Protein 4Z9X (pdb70)

Foldseek 3Di:
DQLACAPAEEEEEPCLDDLSVLLQVLNVVSRYAAEYEEQDPVSQVSSCVVCVVVVHRHHYDHDQLLDLVRLLVVQVVCCVPPRQHAEYELDDADFWFAAPVGDDPVRLVVRLSNLAVSLVSNCVNRPVSCLVVQAHEYEYEAEVLLPDDDGRGVSNSVSRVNNLVVQLVCLVPCVVSQYAGEYEYEAAEDDPVCVVCVPPVRPNLVVLLQLALQSHGHYSVLVSSVSSCRSGSVCSVHHSYYHYRHNCNVPDPTHDD

Solvent-accessible surface area: 12618 Å² total; per-residue (Å²): 181,110,103,38,0,134,72,36,18,0,0,0,2,14,0,10,140,35,42,0,18,54,4,0,71,16,0,24,168,24,16,11,46,1,0,0,2,19,97,115,99,101,59,1,70,130,1,34,45,34,0,158,153,92,73,26,146,12,52,20,20,68,12,47,13,39,64,62,68,13,0,76,131,8,8,58,80,0,66,121,101,39,19,30,3,21,0,0,1,7,29,27,44,52,81,72,156,33,57,124,172,131,26,42,59,131,41,66,168,86,0,32,53,31,2,39,60,0,6,98,18,0,2,95,10,2,8,84,29,0,68,92,102,37,36,1,3,0,1,0,15,3,12,14,33,10,75,84,63,109,129,39,8,31,2,33,21,48,0,15,26,22,2,41,102,36,0,76,78,11,12,93,113,52,24,176,30,60,0,5,0,1,0,1,0,19,14,63,22,33,31,113,140,38,49,80,57,64,116,202,172,51,106,69,16,98,102,0,59,33,59,7,69,53,60,118,23,16,59,38,136,41,2,15,46,28,0,19,62,1,1,0,63,28,1,58,209,44,56,18,91,15,47,54,27,21,41,22,8,58,98,75,172,18,156,147,174

Sequence (257 aa):
NMFSLQGKIALITGASYGIGFEIAKAYAQAGATIVFNDIKQELVDKGLAAYRELGIEAHGYVCDVTDEAGIQQMVSQIEDEVGAIDILVNNAGIIRRTPMLEMAAEDFRQVIDIDLNAPFIVSKAVLPSMIAKGHGKIINICSMMSELGRETVSAYAAAKGGLKMLTKNIASEFGEANIQCNGIGPGYIATPQTAPLRERRHPFDQFIIAKTPAARWGTTEEDLAGPAVFLASDASNFVNGHILYVDGGILAYIGKQP

CATH classification: 3.40.50.720

Organism: Streptococcus pyogenes serotype M1 (NCBI:txid301447)

B-factor: mean 23.8, std 8.66, range [13.11, 63.49]

Structure (mmCIF, N/CA/C/O backbone):
data_4Z9X
#
_entry.id   4Z9X
#
_cell.length_a   67.621
_cell.length_b   67.621
_cell.length_c   108.907
_cell.angle_alpha   90.00
_cell.angle_beta   90.00
_cell.angle_gamma   90.00
#
_symmetry.space_group_name_H-M   'P 42 21 2'
#
loop_
_entity.id
_entity.type
_entity.pdbx_description
1 polymer 'Gluconate 5-dehydrogenase'
2 water water
#
loop_
_atom_site.group_PDB
_atom_site.id
_atom_site.type_symbol
_atom_site.label_atom_id
_atom_site.label_alt_id
_atom_site.label_comp_id
_atom_site.label_asym_id
_atom_site.label_entity_id
_atom_site.label_seq_id
_atom_site.pdbx_PDB_ins_code
_atom_site.Cartn_x
_atom_site.Cartn_y
_atom_site.Cartn_z
_atom_site.occupancy
_atom_site.B_iso_or_equiv
_atom_site.auth_seq_id
_atom_site.auth_comp_id
_atom_site.auth_asym_id
_atom_site.auth_atom_id
_atom_site.pdbx_PDB_model_num
ATOM 1 N N . ASN A 1 3 ? -2.358 -3.364 32.828 1.00 37.91 3 ASN A N 1
ATOM 2 C CA . ASN A 1 3 ? -3.454 -4.339 32.540 1.00 36.30 3 ASN A CA 1
ATOM 3 C C . ASN A 1 3 ? -3.277 -4.993 31.152 1.00 33.37 3 ASN A C 1
ATOM 4 O O . ASN A 1 3 ? -2.481 -5.917 31.021 1.00 30.20 3 ASN A O 1
ATOM 9 N N . MET A 1 4 ? -3.977 -4.519 30.118 1.00 30.25 4 MET A N 1
ATOM 10 C CA . MET A 1 4 ? -3.912 -5.177 28.803 1.00 27.84 4 MET A CA 1
ATOM 11 C C . MET A 1 4 ? -2.541 -5.057 28.135 1.00 25.83 4 MET A C 1
ATOM 12 O O . MET A 1 4 ? -2.211 -5.872 27.274 1.00 24.98 4 MET A O 1
ATOM 17 N N . PHE A 1 5 ? -1.756 -4.051 28.532 1.00 24.74 5 PHE A N 1
ATOM 18 C CA . PHE A 1 5 ? -0.415 -3.836 27.975 1.00 24.12 5 PHE A CA 1
ATOM 19 C C . PHE A 1 5 ? 0.672 -4.583 28.754 1.00 23.30 5 PHE A C 1
ATOM 20 O O . PHE A 1 5 ? 1.845 -4.522 28.393 1.00 24.14 5 PHE A O 1
ATOM 28 N N . SER A 1 6 ? 0.291 -5.279 29.821 1.00 23.82 6 SER A N 1
ATOM 29 C CA . SER A 1 6 ? 1.270 -5.975 30.655 1.00 23.18 6 SER A CA 1
ATOM 30 C C . SER A 1 6 ? 1.775 -7.250 29.998 1.00 22.01 6 SER A C 1
ATOM 31 O O . SER A 1 6 ? 1.010 -7.967 29.375 1.00 22.05 6 SER A O 1
ATOM 34 N N . LEU A 1 7 ? 3.065 -7.526 30.152 1.00 21.97 7 LEU A N 1
ATOM 35 C CA . LEU A 1 7 ? 3.650 -8.785 29.685 1.00 22.10 7 LEU A CA 1
ATOM 36 C C . LEU A 1 7 ? 4.006 -9.711 30.847 1.00 23.70 7 LEU A C 1
ATOM 37 O O . LEU A 1 7 ? 4.735 -10.689 30.656 1.00 22.25 7 LEU A O 1
ATOM 42 N N . GLN A 1 8 ? 3.483 -9.409 32.038 1.00 25.25 8 GLN A N 1
ATOM 43 C CA . GLN A 1 8 ? 3.717 -10.235 33.225 1.00 27.43 8 GLN A CA 1
ATOM 44 C C . GLN A 1 8 ? 3.371 -11.693 32.943 1.00 26.89 8 GLN A C 1
ATOM 45 O O . GLN A 1 8 ? 2.304 -11.995 32.409 1.00 26.43 8 GLN A O 1
ATOM 51 N N . GLY A 1 9 ? 4.292 -12.590 33.284 1.00 27.83 9 GLY A N 1
ATOM 52 C CA . GLY A 1 9 ? 4.073 -14.024 33.139 1.00 28.12 9 GLY A CA 1
ATOM 53 C C . GLY A 1 9 ? 4.405 -14.568 31.767 1.00 27.99 9 GLY A C 1
ATOM 54 O O . GLY A 1 9 ? 4.406 -15.784 31.563 1.00 29.88 9 GLY A O 1
ATOM 55 N N . LYS A 1 10 ? 4.688 -13.679 30.817 1.00 26.64 10 LYS A N 1
ATOM 56 C CA . LYS A 1 10 ? 4.943 -14.101 29.447 1.00 24.85 10 LYS A CA 1
ATOM 57 C C . LYS A 1 10 ? 6.432 -14.260 29.187 1.00 23.55 10 LYS A C 1
ATOM 58 O O . LYS A 1 10 ? 7.258 -13.522 29.727 1.00 24.07 10 LYS A O 1
ATOM 64 N N . ILE A 1 11 ? 6.758 -15.241 28.355 1.00 21.98 11 ILE A N 1
ATOM 65 C CA . ILE A 1 11 ? 8.118 -15.521 27.966 1.00 20.97 11 ILE A CA 1
ATOM 66 C C . ILE A 1 11 ? 8.340 -15.017 26.546 1.00 20.61 11 ILE A C 1
ATOM 67 O O . ILE A 1 11 ? 7.597 -15.379 25.636 1.00 19.68 11 ILE A O 1
ATOM 72 N N . ALA A 1 12 ? 9.379 -14.211 26.370 1.00 20.05 12 ALA A N 1
ATOM 73 C CA . ALA A 1 12 ? 9.698 -13.635 25.066 1.00 19.88 12 ALA A CA 1
ATOM 74 C C . ALA A 1 12 ? 11.092 -14.043 24.608 1.00 19.31 12 ALA A C 1
ATOM 75 O O . ALA A 1 12 ? 12.065 -13.822 25.319 1.00 20.07 12 ALA A O 1
ATOM 77 N N . LEU A 1 13 ? 11.165 -14.626 23.410 1.00 18.48 13 LEU A N 1
ATOM 78 C CA . LEU A 1 13 ? 12.425 -14.879 22.715 1.00 18.03 13 LEU A CA 1
ATOM 79 C C . LEU A 1 13 ? 12.652 -13.741 21.720 1.00 18.39 13 LEU A C 1
ATOM 80 O O . LEU A 1 13 ? 11.833 -13.532 20.822 1.00 17.25 13 LEU A O 1
ATOM 85 N N . ILE A 1 14 ? 13.745 -13.009 21.902 1.00 18.65 14 ILE A N 1
ATOM 86 C CA . ILE A 1 14 ? 14.153 -11.959 20.971 1.00 18.53 14 ILE A CA 1
ATOM 87 C C . ILE A 1 14 ? 15.473 -12.393 20.356 1.00 18.88 14 ILE A C 1
ATOM 88 O O . ILE A 1 14 ? 16.496 -12.429 21.027 1.00 18.70 14 ILE A O 1
ATOM 93 N N . THR A 1 15 ? 15.454 -12.733 19.075 1.00 18.29 15 THR A N 1
ATOM 94 C CA . THR A 1 15 ? 16.647 -13.274 18.444 1.00 19.12 15 THR A CA 1
ATOM 95 C C . THR A 1 15 ? 17.707 -12.183 18.279 1.00 19.61 15 THR A C 1
ATOM 96 O O . THR A 1 15 ? 17.391 -11.027 18.012 1.00 18.87 15 THR A O 1
ATOM 100 N N . GLY A 1 16 ? 18.966 -12.546 18.494 1.00 19.87 16 GLY A N 1
ATOM 101 C CA . GLY A 1 16 ? 20.072 -11.609 18.373 1.00 20.84 16 GLY A CA 1
ATOM 102 C C . GLY A 1 16 ? 20.143 -10.486 19.399 1.00 21.81 16 GLY A C 1
ATOM 103 O O . GLY A 1 16 ? 20.870 -9.520 19.189 1.00 23.69 16 GLY A O 1
ATOM 104 N N . ALA A 1 17 ? 19.423 -10.610 20.512 1.00 21.63 17 ALA A N 1
ATOM 105 C CA . ALA A 1 17 ? 19.310 -9.517 21.488 1.00 21.45 17 ALA A CA 1
ATOM 106 C C . ALA A 1 17 ? 20.447 -9.456 22.523 1.00 22.27 17 ALA A C 1
ATOM 107 O O . ALA A 1 17 ? 20.208 -9.154 23.694 1.00 21.55 17 ALA A O 1
ATOM 109 N N . SER A 1 18 ? 21.675 -9.722 22.092 1.00 23.32 18 SER A N 1
ATOM 110 C CA . SER A 1 18 ? 22.830 -9.562 22.977 1.00 24.98 18 SER A CA 1
ATOM 111 C C . SER A 1 18 ? 23.246 -8.093 23.060 1.00 25.93 18 SER A C 1
ATOM 112 O O . SER A 1 18 ? 23.933 -7.702 23.993 1.00 26.28 18 SER A O 1
ATOM 115 N N . TYR A 1 19 ? 22.825 -7.294 22.077 1.00 27.67 19 TYR A N 1
ATOM 116 C CA . TYR A 1 19 ? 23.081 -5.849 22.049 1.00 28.66 19 TYR A CA 1
ATOM 117 C C . TYR A 1 19 ? 22.132 -5.181 21.048 1.00 27.93 19 TYR A C 1
ATOM 118 O O . TYR A 1 19 ? 21.318 -5.853 20.413 1.00 26.52 19 TYR A O 1
ATOM 127 N N . GLY A 1 20 ? 22.237 -3.861 20.915 1.00 27.48 20 GLY A N 1
ATOM 128 C CA . GLY A 1 20 ? 21.505 -3.129 19.881 1.00 26.72 20 GLY A CA 1
ATOM 129 C C . GLY A 1 20 ? 20.007 -3.002 20.093 1.00 25.53 20 GLY A C 1
ATOM 130 O O . GLY A 1 20 ? 19.518 -3.042 21.227 1.00 25.01 20 GLY A O 1
ATOM 131 N N . ILE A 1 21 ? 19.275 -2.838 18.992 1.00 24.93 21 ILE A N 1
ATOM 132 C CA . ILE A 1 21 ? 17.826 -2.621 19.053 1.00 24.76 21 ILE A CA 1
ATOM 133 C C . ILE A 1 21 ? 17.120 -3.775 19.785 1.00 22.33 21 ILE A C 1
ATOM 134 O O . ILE A 1 21 ? 16.189 -3.547 20.541 1.00 21.91 21 ILE A O 1
ATOM 139 N N . GLY A 1 22 ? 17.565 -5.008 19.555 1.00 21.27 22 GLY A N 1
ATOM 140 C CA . GLY A 1 22 ? 16.949 -6.167 20.189 1.00 20.51 22 GLY A CA 1
ATOM 141 C C . GLY A 1 22 ? 17.082 -6.158 21.701 1.00 20.19 22 GLY A C 1
ATOM 142 O O . GLY A 1 22 ? 16.156 -6.528 22.429 1.00 19.68 22 GLY A O 1
ATOM 143 N N . PHE A 1 23 ? 18.255 -5.745 22.160 1.00 20.45 23 PHE A N 1
ATOM 144 C CA . PHE A 1 23 ? 18.547 -5.636 23.584 1.00 20.64 23 PHE A CA 1
ATOM 145 C C . PHE A 1 23 ? 17.681 -4.545 24.200 1.00 20.42 23 PHE A C 1
ATOM 146 O O . PHE A 1 23 ? 17.184 -4.696 25.305 1.00 20.12 23 PHE A O 1
ATOM 154 N N . GLU A 1 24 ? 17.480 -3.453 23.470 1.00 20.44 24 GLU A N 1
ATOM 155 C CA . GLU A 1 24 ? 16.600 -2.394 23.962 1.00 20.98 24 GLU A CA 1
ATOM 156 C C . GLU A 1 24 ? 15.131 -2.836 24.012 1.00 20.21 24 GLU A C 1
ATOM 157 O O . GLU A 1 24 ? 14.400 -2.456 24.935 1.00 20.24 24 GLU A O 1
ATOM 163 N N . ILE A 1 25 ? 14.691 -3.631 23.036 1.00 19.83 25 ILE A N 1
ATOM 164 C CA . ILE A 1 25 ? 13.333 -4.155 23.055 1.00 19.21 25 ILE A CA 1
ATOM 165 C C . ILE A 1 25 ? 13.166 -5.092 24.251 1.00 19.61 25 ILE A C 1
ATOM 166 O O . ILE A 1 25 ? 12.153 -5.062 24.952 1.00 19.72 25 ILE A O 1
ATOM 171 N N . ALA A 1 26 ? 14.186 -5.909 24.491 1.00 19.67 26 ALA A N 1
ATOM 172 C CA . ALA A 1 26 ? 14.185 -6.816 25.641 1.00 20.94 26 ALA A CA 1
ATOM 173 C C . ALA A 1 26 ? 14.059 -6.059 26.969 1.00 21.76 26 ALA A C 1
ATOM 174 O O . ALA A 1 26 ? 13.302 -6.483 27.855 1.00 23.97 26 ALA A O 1
ATOM 176 N N . LYS A 1 27 ? 14.784 -4.949 27.097 1.00 23.38 27 LYS A N 1
ATOM 177 C CA . LYS A 1 27 ? 14.693 -4.084 28.283 1.00 24.12 27 LYS A CA 1
ATOM 178 C C . LYS A 1 27 ? 13.252 -3.653 28.498 1.00 23.78 27 LYS A C 1
ATOM 179 O O . LYS A 1 27 ? 12.703 -3.795 29.591 1.00 22.49 27 LYS A O 1
ATOM 185 N N . ALA A 1 28 ? 12.627 -3.147 27.438 1.00 23.30 28 ALA A N 1
ATOM 186 C CA . ALA A 1 28 ? 11.245 -2.709 27.522 1.00 22.82 28 ALA A CA 1
ATOM 187 C C . ALA A 1 28 ? 10.330 -3.861 27.912 1.00 22.13 28 ALA A C 1
ATOM 188 O O . ALA A 1 28 ? 9.430 -3.697 28.729 1.00 22.20 28 ALA A O 1
ATOM 190 N N . TYR A 1 29 ? 10.564 -5.036 27.331 1.00 21.05 29 TYR A N 1
ATOM 191 C CA . TYR A 1 29 ? 9.753 -6.210 27.632 1.00 20.39 29 TYR A CA 1
ATOM 192 C C . TYR A 1 29 ? 9.917 -6.618 29.095 1.00 20.85 29 TYR A C 1
ATOM 193 O O . TYR A 1 29 ? 8.940 -6.950 29.757 1.00 21.01 29 TYR A O 1
ATOM 202 N N . ALA A 1 30 ? 11.152 -6.556 29.590 1.00 22.88 30 ALA A N 1
ATOM 203 C CA . ALA A 1 30 ? 11.442 -6.872 30.991 1.00 23.40 30 ALA A CA 1
ATOM 204 C C . ALA A 1 30 ? 10.701 -5.905 31.906 1.00 23.94 30 ALA A C 1
ATOM 205 O O . ALA A 1 30 ? 10.063 -6.319 32.875 1.00 24.32 30 ALA A O 1
ATOM 207 N N . GLN A 1 31 ? 10.756 -4.621 31.574 1.00 25.65 31 GLN A N 1
ATOM 208 C CA . GLN A 1 31 ? 10.050 -3.600 32.347 1.00 26.92 31 GLN A CA 1
ATOM 209 C C . GLN A 1 31 ? 8.538 -3.811 32.331 1.00 26.36 31 GLN A C 1
ATOM 210 O O . GLN A 1 31 ? 7.852 -3.477 33.297 1.00 26.15 31 GLN A O 1
ATOM 216 N N . ALA A 1 32 ? 8.024 -4.372 31.236 1.00 24.10 32 ALA A N 1
ATOM 217 C CA . ALA A 1 32 ? 6.609 -4.726 31.130 1.00 23.58 32 ALA A CA 1
ATOM 218 C C . ALA A 1 32 ? 6.238 -6.056 31.809 1.00 22.52 32 ALA A C 1
ATOM 219 O O . ALA A 1 32 ? 5.076 -6.459 31.783 1.00 22.80 32 ALA A O 1
ATOM 221 N N . GLY A 1 33 ? 7.215 -6.740 32.403 1.00 22.93 33 GLY A N 1
ATOM 222 C CA . GLY A 1 33 ? 6.955 -7.964 33.162 1.00 23.34 33 GLY A CA 1
ATOM 223 C C . GLY A 1 33 ? 7.382 -9.258 32.490 1.00 23.63 33 GLY A C 1
ATOM 224 O O . GLY A 1 33 ? 7.243 -10.335 33.080 1.00 24.01 33 GLY A O 1
ATOM 225 N N . ALA A 1 34 ? 7.906 -9.176 31.266 1.00 23.54 34 ALA A N 1
ATOM 226 C CA . ALA A 1 34 ? 8.250 -10.388 30.525 1.00 23.17 34 ALA A CA 1
ATOM 227 C C . ALA A 1 34 ? 9.532 -11.032 31.044 1.00 22.77 34 ALA A C 1
ATOM 228 O O . ALA A 1 34 ? 10.430 -10.345 31.548 1.00 22.68 34 ALA A O 1
ATOM 230 N N . THR A 1 35 ? 9.597 -12.355 30.888 1.00 23.92 35 THR A N 1
ATOM 231 C CA . THR A 1 35 ? 10.829 -13.122 31.050 1.00 23.99 35 THR A CA 1
ATOM 232 C C . THR A 1 35 ? 11.563 -13.111 29.712 1.00 24.02 35 THR A C 1
ATOM 233 O O . THR A 1 35 ? 10.964 -13.409 28.678 1.00 22.50 35 THR A O 1
ATOM 237 N N . ILE A 1 36 ? 12.848 -12.770 29.746 1.00 23.17 36 ILE A N 1
ATOM 238 C CA . ILE A 1 36 ? 13.635 -12.522 28.548 1.00 23.98 36 ILE A CA 1
ATOM 239 C C . ILE A 1 36 ? 14.479 -13.732 28.181 1.00 23.81 36 ILE A C 1
ATOM 240 O O . ILE A 1 36 ? 15.229 -14.256 29.012 1.00 23.68 36 ILE A O 1
ATOM 245 N N . VAL A 1 37 ? 14.341 -14.167 26.934 1.00 22.91 37 VAL A N 1
ATOM 246 C CA . VAL A 1 37 ? 15.193 -15.196 26.365 1.00 22.39 37 VAL A CA 1
ATOM 247 C C . VAL A 1 37 ? 15.779 -14.642 25.072 1.00 22.29 37 VAL A C 1
ATOM 248 O O . VAL A 1 37 ? 15.104 -13.919 24.339 1.00 20.90 37 VAL A O 1
ATOM 252 N N . PHE A 1 38 ? 17.049 -14.930 24.816 1.00 21.59 38 PHE A N 1
ATOM 253 C CA . PHE A 1 38 ? 17.677 -14.494 23.569 1.00 21.91 38 PHE A CA 1
ATOM 254 C C . PHE A 1 38 ? 18.743 -15.475 23.108 1.00 22.62 38 PHE A C 1
ATOM 255 O O . PHE A 1 38 ? 19.177 -16.349 23.868 1.00 22.83 38 PHE A O 1
ATOM 263 N N . ASN A 1 39 ? 19.156 -15.323 21.854 1.00 22.28 39 ASN A N 1
ATOM 264 C CA . ASN A 1 39 ? 20.278 -16.072 21.316 1.00 22.41 39 ASN A CA 1
ATOM 265 C C . ASN A 1 39 ? 21.236 -15.189 20.551 1.00 23.02 39 ASN A C 1
ATOM 266 O O . ASN A 1 39 ? 20.890 -14.080 20.126 1.00 23.38 39 ASN A O 1
ATOM 271 N N . ASP A 1 40 ? 22.451 -15.690 20.379 1.00 23.31 40 ASP A N 1
ATOM 272 C CA . ASP A 1 40 ? 23.365 -15.142 19.401 1.00 24.94 40 ASP A CA 1
ATOM 273 C C . ASP A 1 40 ? 24.286 -16.253 18.921 1.00 25.41 40 ASP A C 1
ATOM 274 O O . ASP A 1 40 ? 24.269 -17.361 19.466 1.00 22.98 40 ASP A O 1
ATOM 279 N N . ILE A 1 41 ? 25.070 -15.957 17.896 1.00 26.28 41 ILE A N 1
ATOM 280 C CA . ILE A 1 41 ? 25.780 -16.994 17.160 1.00 28.75 41 ILE A CA 1
ATOM 281 C C . ILE A 1 41 ? 27.062 -17.462 17.851 1.00 29.36 41 ILE A C 1
ATOM 282 O O . ILE A 1 41 ? 27.573 -18.537 17.541 1.00 28.59 41 ILE A O 1
ATOM 287 N N . LYS A 1 42 ? 27.577 -16.678 18.792 1.00 31.45 42 LYS A N 1
ATOM 288 C CA . LYS A 1 42 ? 28.740 -17.122 19.565 1.00 32.77 42 LYS A CA 1
ATOM 289 C C . LYS A 1 42 ? 28.614 -16.857 21.061 1.00 31.79 42 LYS A C 1
ATOM 290 O O . LYS A 1 42 ? 27.962 -15.900 21.490 1.00 30.46 42 LYS A O 1
ATOM 296 N N . GLN A 1 43 ? 29.242 -17.737 21.837 1.00 31.00 43 GLN A N 1
ATOM 297 C CA . GLN A 1 43 ? 29.157 -17.717 23.294 1.00 30.62 43 GLN A CA 1
ATOM 298 C C . GLN A 1 43 ? 29.605 -16.376 23.871 1.00 30.35 43 GLN A C 1
ATOM 299 O O . GLN A 1 43 ? 29.001 -15.876 24.817 1.00 28.59 43 GLN A O 1
ATOM 305 N N . GLU A 1 44 ? 30.659 -15.801 23.300 1.00 31.07 44 GLU A N 1
ATOM 306 C CA . GLU A 1 44 ? 31.177 -14.513 23.757 1.00 32.49 44 GLU A CA 1
ATOM 307 C C . GLU A 1 44 ? 30.102 -13.417 23.780 1.00 30.75 44 GLU A C 1
ATOM 308 O O . GLU A 1 44 ? 30.029 -12.622 24.717 1.00 26.88 44 GLU A O 1
ATOM 314 N N . LEU A 1 45 ? 29.273 -13.375 22.742 1.00 28.78 45 LEU A N 1
ATOM 315 C CA . LEU A 1 45 ? 28.192 -12.396 22.678 1.00 28.51 45 LEU A CA 1
ATOM 316 C C . LEU A 1 45 ? 27.092 -12.717 23.687 1.00 25.88 45 LEU A C 1
ATOM 317 O O . LEU A 1 45 ? 26.569 -11.813 24.344 1.00 25.62 45 LEU A O 1
ATOM 322 N N . VAL A 1 46 ? 26.740 -13.996 23.805 1.00 23.84 46 VAL A N 1
ATOM 323 C CA . VAL A 1 46 ? 25.715 -14.425 24.755 1.00 23.46 46 VAL A CA 1
ATOM 324 C C . VAL A 1 46 ? 26.165 -14.082 26.180 1.00 23.30 46 VAL A C 1
ATOM 325 O O . VAL A 1 46 ? 25.413 -13.488 26.943 1.00 22.40 46 VAL A O 1
ATOM 329 N N . ASP A 1 47 ? 27.400 -14.447 26.518 1.00 23.40 47 ASP A N 1
ATOM 330 C CA . ASP A 1 47 ? 27.951 -14.143 27.842 1.00 24.20 47 ASP A CA 1
ATOM 331 C C . ASP A 1 47 ? 27.931 -12.650 28.167 1.00 24.24 47 ASP A C 1
ATOM 332 O O . ASP A 1 47 ? 27.490 -12.261 29.246 1.00 23.99 47 ASP A O 1
ATOM 337 N N . LYS A 1 48 ? 28.416 -11.820 27.244 1.00 25.85 48 LYS A N 1
ATOM 338 C CA . LYS A 1 48 ? 28.435 -10.365 27.459 1.00 27.07 48 LYS A CA 1
ATOM 339 C C . LYS A 1 48 ? 27.024 -9.799 27.571 1.00 26.33 48 LYS A C 1
ATOM 340 O O . LYS A 1 48 ? 26.775 -8.898 28.371 1.00 25.59 48 LYS A O 1
ATOM 346 N N . GLY A 1 49 ? 26.112 -10.328 26.757 1.00 25.36 49 GLY A N 1
ATOM 347 C CA . GLY A 1 49 ? 24.711 -9.924 26.798 1.00 24.81 49 GLY A CA 1
ATOM 348 C C . GLY A 1 49 ? 24.103 -10.207 28.154 1.00 24.34 49 GLY A C 1
ATOM 349 O O . GLY A 1 49 ? 23.465 -9.344 28.753 1.00 23.08 49 GLY A O 1
ATOM 350 N N . LEU A 1 50 ? 24.309 -11.424 28.649 1.00 24.04 50 LEU A N 1
ATOM 351 C CA . LEU A 1 50 ? 23.782 -11.814 29.952 1.00 24.73 50 LEU A CA 1
ATOM 352 C C . LEU A 1 50 ? 24.314 -10.905 31.060 1.00 24.52 50 LEU A C 1
ATOM 353 O O . LEU A 1 50 ? 23.561 -10.498 31.942 1.00 25.33 50 LEU A O 1
ATOM 358 N N . ALA A 1 51 ? 25.600 -10.575 30.992 1.00 24.68 51 ALA A N 1
ATOM 359 C CA . ALA A 1 51 ? 26.218 -9.664 31.960 1.00 25.01 51 ALA A CA 1
ATOM 360 C C . ALA A 1 51 ? 25.541 -8.294 31.922 1.00 25.67 51 ALA A C 1
ATOM 361 O O . ALA A 1 51 ? 25.216 -7.725 32.971 1.00 26.44 51 ALA A O 1
ATOM 363 N N . ALA A 1 52 ? 25.323 -7.784 30.711 1.00 26.23 52 ALA A N 1
ATOM 364 C CA . ALA A 1 52 ? 24.639 -6.500 30.521 1.00 26.04 52 ALA A CA 1
ATOM 365 C C . ALA A 1 52 ? 23.209 -6.525 31.061 1.00 25.93 52 ALA A C 1
ATOM 366 O O . ALA A 1 52 ? 22.756 -5.551 31.670 1.00 26.82 52 ALA A O 1
ATOM 368 N N . TYR A 1 53 ? 22.494 -7.628 30.848 1.00 24.48 53 TYR A N 1
ATOM 369 C CA . TYR A 1 53 ? 21.154 -7.782 31.430 1.00 24.54 53 TYR A CA 1
ATOM 370 C C . TYR A 1 53 ? 21.207 -7.802 32.964 1.00 25.88 53 TYR A C 1
ATOM 371 O O . TYR A 1 53 ? 20.384 -7.177 33.627 1.00 25.73 53 TYR A O 1
ATOM 380 N N . ARG A 1 54 ? 22.175 -8.524 33.522 1.00 27.57 54 ARG A N 1
ATOM 381 C CA . ARG A 1 54 ? 22.346 -8.588 34.977 1.00 29.31 54 ARG A CA 1
ATOM 382 C C . ARG A 1 54 ? 22.625 -7.216 35.583 1.00 30.80 54 ARG A C 1
ATOM 383 O O . ARG A 1 54 ? 22.107 -6.893 36.645 1.00 31.00 54 ARG A O 1
ATOM 391 N N . GLU A 1 55 ? 23.438 -6.418 34.895 1.00 32.66 55 GLU A N 1
ATOM 392 C CA . GLU A 1 55 ? 23.773 -5.056 35.326 1.00 35.94 55 GLU A CA 1
ATOM 393 C C . GLU A 1 55 ? 22.529 -4.166 35.454 1.00 35.76 55 GLU A C 1
ATOM 394 O O . GLU A 1 55 ? 22.522 -3.212 36.238 1.00 36.61 55 GLU A O 1
ATOM 400 N N . LEU A 1 56 ? 21.485 -4.489 34.689 1.00 34.61 56 LEU A N 1
ATOM 401 C CA . LEU A 1 56 ? 20.206 -3.768 34.734 1.00 34.17 56 LEU A CA 1
ATOM 402 C C . LEU A 1 56 ? 19.162 -4.439 35.633 1.00 33.51 56 LEU A C 1
ATOM 403 O O . LEU A 1 56 ? 18.019 -3.985 35.709 1.00 34.41 56 LEU A O 1
ATOM 408 N N . GLY A 1 57 ? 19.540 -5.518 36.310 1.00 32.29 57 GLY A N 1
ATOM 409 C CA . GLY A 1 57 ? 18.613 -6.234 37.174 1.00 31.60 57 GLY A CA 1
ATOM 410 C C . GLY A 1 57 ? 17.668 -7.152 36.426 1.00 31.08 57 GLY A C 1
ATOM 411 O O . GLY A 1 57 ? 16.653 -7.579 36.972 1.00 31.16 57 GLY A O 1
ATOM 412 N N . ILE A 1 58 ? 18.011 -7.476 35.181 1.00 30.46 58 ILE A N 1
ATOM 413 C CA . ILE A 1 58 ? 17.208 -8.382 34.368 1.00 29.94 58 ILE A CA 1
ATOM 414 C C . ILE A 1 58 ? 17.830 -9.782 34.373 1.00 29.64 58 ILE A C 1
ATOM 415 O O . ILE A 1 58 ? 19.000 -9.954 34.025 1.00 28.40 58 ILE A O 1
ATOM 420 N N . GLU A 1 59 ? 17.034 -10.770 34.771 1.00 30.13 59 GLU A N 1
ATOM 421 C CA . GLU A 1 59 ? 17.446 -12.170 34.743 1.00 32.34 59 GLU A CA 1
ATOM 422 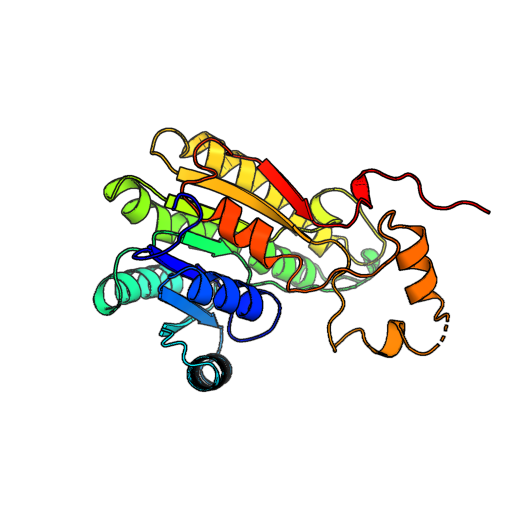C C . GLU A 1 59 ? 17.038 -12.791 33.410 1.00 30.03 59 GLU A C 1
ATOM 423 O O . GLU A 1 59 ? 15.941 -13.343 33.270 1.00 31.06 59 GLU A O 1
ATOM 429 N N . ALA A 1 60 ? 17.936 -12.689 32.437 1.00 28.07 60 ALA A N 1
ATOM 430 C CA . ALA A 1 60 ? 17.689 -13.191 31.091 1.00 26.39 60 ALA A CA 1
ATOM 431 C C . ALA A 1 60 ? 18.230 -14.598 30.951 1.00 26.04 60 ALA A C 1
ATOM 432 O O . ALA A 1 60 ? 18.966 -15.093 31.813 1.00 24.37 60 ALA A O 1
ATOM 434 N N . HIS A 1 61 ? 17.855 -15.237 29.849 1.00 25.10 61 HIS A N 1
ATOM 435 C CA . HIS A 1 61 ? 18.312 -16.575 29.534 1.00 25.36 61 HIS A CA 1
ATOM 436 C C . HIS A 1 61 ? 18.853 -16.574 28.113 1.00 24.54 61 HIS A C 1
ATOM 437 O O . HIS A 1 61 ? 18.111 -16.319 27.162 1.00 24.27 61 HIS A O 1
ATOM 444 N N . GLY A 1 62 ? 20.149 -16.839 27.984 1.00 23.61 62 GLY A N 1
ATOM 445 C CA . GLY A 1 62 ? 20.857 -16.721 26.716 1.00 22.90 62 GLY A CA 1
ATOM 446 C C . GLY A 1 62 ? 21.309 -18.056 26.177 1.00 22.87 62 GLY A C 1
ATOM 447 O O . GLY A 1 62 ? 21.778 -18.915 26.935 1.00 22.46 62 GLY A O 1
ATOM 448 N N . TYR A 1 63 ? 21.174 -18.232 24.865 1.00 21.99 63 TYR A N 1
ATOM 449 C CA . TYR A 1 63 ? 21.542 -19.476 24.193 1.00 21.93 63 TYR A CA 1
ATOM 450 C C . TYR A 1 63 ? 22.374 -19.197 22.950 1.00 21.89 63 TYR A C 1
ATOM 451 O O . TYR A 1 63 ? 22.177 -18.190 22.272 1.00 22.01 63 TYR A O 1
ATOM 460 N N . VAL A 1 64 ? 23.325 -20.080 22.661 1.00 22.12 64 VAL A N 1
ATOM 461 C CA . VAL A 1 64 ? 24.133 -19.945 21.461 1.00 22.92 64 VAL A CA 1
ATOM 462 C C . VAL A 1 64 ? 23.465 -20.722 20.333 1.00 22.63 64 VAL A C 1
ATOM 463 O O . VAL A 1 64 ? 23.376 -21.942 20.388 1.00 22.59 64 VAL A O 1
ATOM 467 N N . CYS A 1 65 ? 22.990 -20.008 19.316 1.00 22.65 65 CYS A N 1
ATOM 468 C CA . CYS A 1 65 ? 22.409 -20.648 18.140 1.00 22.57 65 CYS A CA 1
ATOM 469 C C . CYS A 1 65 ? 22.413 -19.702 16.943 1.00 22.80 65 CYS A C 1
ATOM 470 O O . CYS A 1 65 ? 22.151 -18.513 17.089 1.00 24.23 65 CYS A O 1
ATOM 473 N N . ASP A 1 66 ? 22.732 -20.254 15.778 1.00 22.49 66 ASP A N 1
ATOM 474 C CA . ASP A 1 66 ? 22.630 -19.572 14.491 1.00 23.16 66 ASP A CA 1
ATOM 475 C C . ASP A 1 66 ? 21.164 -19.642 14.086 1.00 22.39 66 ASP A C 1
ATOM 476 O O . ASP A 1 66 ? 20.592 -20.722 14.038 1.00 21.54 66 ASP A O 1
ATOM 481 N N . VAL A 1 67 ? 20.535 -18.498 13.811 1.00 21.67 67 VAL A N 1
ATOM 482 C CA . VAL A 1 67 ? 19.121 -18.524 13.399 1.00 21.07 67 VAL A CA 1
ATOM 483 C C . VAL A 1 67 ? 18.878 -19.223 12.050 1.00 20.65 67 VAL A C 1
ATOM 484 O O . VAL A 1 67 ? 17.749 -19.612 11.762 1.00 20.83 67 VAL A O 1
ATOM 488 N N . THR A 1 68 ? 19.928 -19.384 11.237 1.00 20.12 68 THR A N 1
ATOM 489 C CA . THR A 1 68 ? 19.817 -20.084 9.950 1.00 20.97 68 THR A CA 1
ATOM 490 C C . THR A 1 68 ? 19.940 -21.601 10.084 1.00 21.53 68 THR A C 1
ATOM 491 O O . THR A 1 68 ? 19.763 -22.323 9.101 1.00 21.60 68 THR A O 1
ATOM 495 N N . ASP A 1 69 ? 20.229 -22.075 11.296 1.00 21.83 69 ASP A N 1
ATOM 496 C CA . ASP A 1 69 ? 20.434 -23.499 11.572 1.00 22.26 69 ASP A CA 1
ATOM 497 C C . ASP A 1 69 ? 19.155 -24.089 12.160 1.00 21.69 69 ASP A C 1
ATOM 498 O O . ASP A 1 69 ? 18.898 -23.970 13.362 1.00 21.70 69 ASP A O 1
ATOM 503 N N . GLU A 1 70 ? 18.339 -24.717 11.318 1.00 21.88 70 GLU A N 1
ATOM 504 C CA . GLU A 1 70 ? 17.038 -25.199 11.771 1.00 22.29 70 GLU A CA 1
ATOM 505 C C . GLU A 1 70 ? 17.130 -26.246 12.874 1.00 22.30 70 GLU A C 1
ATOM 506 O O . GLU A 1 70 ? 16.405 -26.170 13.863 1.00 22.36 70 GLU A O 1
ATOM 512 N N . ALA A 1 71 ? 17.993 -27.237 12.687 1.00 23.05 71 ALA A N 1
ATOM 513 C CA . ALA A 1 71 ? 18.161 -28.281 13.690 1.00 22.85 71 ALA A CA 1
ATOM 514 C C . ALA A 1 71 ? 18.555 -27.648 15.024 1.00 22.48 71 ALA A C 1
ATOM 515 O O . ALA A 1 71 ? 17.981 -27.975 16.059 1.00 23.44 71 ALA A O 1
ATOM 517 N N . GLY A 1 72 ? 19.507 -26.720 14.984 1.00 22.24 72 GLY A N 1
ATOM 518 C CA . GLY A 1 72 ? 19.949 -25.999 16.173 1.00 21.46 72 GLY A CA 1
ATOM 519 C C . GLY A 1 72 ? 18.845 -25.202 16.856 1.00 21.45 72 GLY A C 1
ATOM 520 O O . GLY A 1 72 ? 18.716 -25.216 18.082 1.00 21.68 72 GLY A O 1
ATOM 521 N N . ILE A 1 73 ? 18.058 -24.480 16.063 1.00 20.69 73 ILE A N 1
ATOM 522 C CA . ILE A 1 73 ? 16.967 -23.678 16.605 1.00 20.50 73 ILE A CA 1
ATOM 523 C C . ILE A 1 73 ? 15.900 -24.560 17.256 1.00 20.94 73 ILE A C 1
ATOM 524 O O . ILE A 1 73 ? 15.366 -24.226 18.309 1.00 20.70 73 ILE A O 1
ATOM 529 N N . GLN A 1 74 ? 15.592 -25.687 16.624 1.00 22.83 74 GLN A N 1
ATOM 530 C CA . GLN A 1 74 ? 14.633 -26.636 17.182 1.00 24.33 74 GLN A CA 1
ATOM 531 C C . GLN A 1 74 ? 15.117 -27.134 18.548 1.00 24.58 74 GLN A C 1
ATOM 532 O O . GLN A 1 74 ? 14.336 -27.216 19.500 1.00 24.03 74 GLN A O 1
ATOM 538 N N . GLN A 1 75 ? 16.409 -27.447 18.643 1.00 25.51 75 GLN A N 1
ATOM 539 C CA . GLN A 1 75 ? 16.999 -27.883 19.913 1.00 26.79 75 GLN A CA 1
ATOM 540 C C . GLN A 1 75 ? 16.969 -26.765 20.954 1.00 25.42 75 GLN A C 1
ATOM 541 O O . GLN A 1 75 ? 16.646 -26.999 22.119 1.00 25.55 75 GLN A O 1
ATOM 547 N N . MET A 1 76 ? 17.277 -25.546 20.522 1.00 23.85 76 MET A N 1
ATOM 548 C CA . MET A 1 76 ? 17.244 -24.392 21.423 1.00 22.94 76 MET A CA 1
ATOM 549 C C . MET A 1 76 ? 15.852 -24.182 22.013 1.00 22.05 76 MET A C 1
ATOM 550 O O . MET A 1 76 ? 15.700 -23.984 23.218 1.00 21.17 76 MET A O 1
ATOM 555 N N . VAL A 1 77 ? 14.832 -24.214 21.159 1.00 21.97 77 VAL A N 1
ATOM 556 C CA . VAL A 1 77 ? 13.457 -24.012 21.620 1.00 22.28 77 VAL A CA 1
ATOM 557 C C . VAL A 1 77 ? 13.058 -25.083 22.639 1.00 23.07 77 VAL A C 1
ATOM 558 O O . VAL A 1 77 ? 12.446 -24.782 23.667 1.00 23.64 77 VAL A O 1
ATOM 562 N N . SER A 1 78 ? 13.406 -26.334 22.351 1.00 24.35 78 SER A N 1
ATOM 563 C CA . SER A 1 78 ? 13.147 -27.425 23.279 1.00 24.69 78 SER A CA 1
ATOM 564 C C . SER A 1 78 ? 13.809 -27.165 24.640 1.00 23.21 78 SER A C 1
ATOM 565 O O . SER A 1 78 ? 13.184 -27.379 25.685 1.00 23.85 78 SER A O 1
ATOM 568 N N . GLN A 1 79 ? 15.051 -26.685 24.617 1.00 21.91 79 GLN A N 1
ATOM 569 C CA . GLN A 1 79 ? 15.783 -26.382 25.844 1.00 21.74 79 GLN A CA 1
ATOM 570 C C . GLN A 1 79 ? 15.132 -25.226 26.603 1.00 21.96 79 GLN A C 1
ATOM 571 O O . GLN A 1 79 ? 15.014 -25.268 27.829 1.00 20.61 79 GLN A O 1
ATOM 577 N N . ILE A 1 80 ? 14.694 -24.199 25.872 1.00 21.86 80 ILE A N 1
ATOM 578 C CA . ILE A 1 80 ? 14.008 -23.070 26.492 1.00 22.13 80 ILE A CA 1
ATOM 579 C C . ILE A 1 80 ? 12.742 -23.554 27.194 1.00 22.50 80 ILE A C 1
ATOM 580 O O . ILE A 1 80 ? 12.428 -23.109 28.293 1.00 22.26 80 ILE A O 1
ATOM 585 N N . GLU A 1 81 ? 12.024 -24.479 26.564 1.00 23.26 81 GLU A N 1
ATOM 586 C CA . GLU A 1 81 ? 10.809 -25.035 27.156 1.00 23.97 81 GLU A CA 1
ATOM 587 C C . GLU A 1 81 ? 11.106 -25.770 28.465 1.00 24.40 81 GLU A C 1
ATOM 588 O O . GLU A 1 81 ? 10.315 -25.710 29.414 1.00 24.08 81 GLU A O 1
ATOM 594 N N . ASP A 1 82 ? 12.245 -26.454 28.499 1.00 24.51 82 ASP A N 1
ATOM 595 C CA . ASP A 1 82 ? 12.676 -27.184 29.690 1.00 24.90 82 ASP A CA 1
ATOM 596 C C . ASP A 1 82 ? 13.039 -26.232 30.823 1.00 24.11 82 ASP A C 1
ATOM 597 O O . ASP A 1 82 ? 12.688 -26.477 31.972 1.00 23.47 82 ASP A O 1
ATOM 602 N N . GLU A 1 83 ? 13.745 -25.151 30.487 1.00 23.13 83 GLU A N 1
ATOM 603 C CA . GLU A 1 83 ? 14.447 -24.325 31.486 1.00 23.57 83 GLU A CA 1
ATOM 604 C C . GLU A 1 83 ? 13.708 -23.072 31.898 1.00 24.40 83 GLU A C 1
ATOM 605 O O . GLU A 1 83 ? 13.977 -22.520 32.963 1.00 24.42 83 GLU A O 1
ATOM 611 N N . VAL A 1 84 ? 12.827 -22.595 31.027 1.00 23.64 84 VAL A N 1
ATOM 612 C CA . VAL A 1 84 ? 12.126 -21.336 31.256 1.00 23.65 84 VAL A CA 1
ATOM 613 C C . VAL A 1 84 ? 10.629 -21.550 31.129 1.00 23.93 84 VAL A C 1
ATOM 614 O O . VAL A 1 84 ? 9.877 -21.208 32.039 1.00 25.24 84 VAL A O 1
ATOM 618 N N . GLY A 1 85 ? 10.206 -22.106 29.996 1.00 23.54 85 GLY A N 1
ATOM 619 C CA . GLY A 1 85 ? 8.793 -22.390 29.737 1.00 23.89 85 GLY A CA 1
ATOM 620 C C . GLY A 1 85 ? 8.500 -22.180 28.264 1.00 23.42 85 GLY A C 1
ATOM 621 O O . GLY A 1 85 ? 9.383 -21.804 27.503 1.00 23.12 85 GLY A O 1
ATOM 622 N N . ALA A 1 86 ? 7.259 -22.420 27.862 1.00 24.13 86 ALA A N 1
ATOM 623 C CA . ALA A 1 86 ? 6.880 -22.268 26.461 1.00 23.66 86 ALA A CA 1
ATOM 624 C C . ALA A 1 86 ? 6.901 -20.791 26.084 1.00 23.42 86 ALA A C 1
ATOM 625 O O . ALA A 1 86 ? 6.482 -19.939 26.861 1.00 24.15 86 ALA A O 1
ATOM 627 N N . ILE A 1 87 ? 7.407 -20.509 24.890 1.00 22.52 87 ILE A N 1
ATOM 628 C CA . ILE A 1 87 ? 7.577 -19.133 24.407 1.00 21.00 87 ILE A CA 1
ATOM 629 C C . ILE A 1 87 ? 6.231 -18.557 23.984 1.00 20.50 87 ILE A C 1
ATOM 630 O O . ILE A 1 87 ? 5.521 -19.140 23.154 1.00 20.41 87 ILE A O 1
ATOM 635 N N . ASP A 1 88 ? 5.887 -17.412 24.568 1.00 20.05 88 ASP A N 1
ATOM 636 C CA . ASP A 1 88 ? 4.639 -16.726 24.272 1.00 20.24 88 ASP A CA 1
ATOM 637 C C . ASP A 1 88 ? 4.808 -15.736 23.137 1.00 19.06 88 ASP A C 1
ATOM 638 O O . ASP A 1 88 ? 3.859 -15.476 22.403 1.00 18.66 88 ASP A O 1
ATOM 643 N N . ILE A 1 89 ? 6.003 -15.155 23.049 1.00 18.15 89 ILE A N 1
ATOM 644 C CA . ILE A 1 89 ? 6.298 -14.047 22.125 1.00 17.82 89 ILE A CA 1
ATOM 645 C C . ILE A 1 89 ? 7.643 -14.310 21.455 1.00 17.42 89 ILE A C 1
ATOM 646 O O . ILE A 1 89 ? 8.642 -14.550 22.134 1.00 16.85 89 ILE A O 1
ATOM 651 N N . LEU A 1 90 ? 7.663 -14.272 20.126 1.00 16.51 90 LEU A N 1
ATOM 652 C CA . LEU A 1 90 ? 8.899 -14.297 19.363 1.00 16.22 90 LEU A CA 1
ATOM 653 C C . LEU A 1 90 ? 9.087 -12.965 18.667 1.00 16.37 90 LEU A C 1
ATOM 654 O O . LEU A 1 90 ? 8.192 -12.528 17.968 1.00 16.65 90 LEU A O 1
ATOM 659 N N . VAL A 1 91 ? 10.247 -12.350 18.848 1.00 15.73 91 VAL A N 1
ATOM 660 C CA . VAL A 1 91 ? 10.646 -11.201 18.058 1.00 16.11 91 VAL A CA 1
ATOM 661 C C . VAL A 1 91 ? 11.810 -11.639 17.180 1.00 16.22 91 VAL A C 1
ATOM 662 O O . VAL A 1 91 ? 12.889 -11.953 17.671 1.00 16.37 91 VAL A O 1
ATOM 666 N N . ASN A 1 92 ? 11.573 -11.690 15.874 1.00 16.07 92 ASN A N 1
ATOM 667 C CA . ASN A 1 92 ? 12.638 -11.950 14.911 1.00 16.83 92 ASN A CA 1
ATOM 668 C C . ASN A 1 92 ? 13.382 -10.654 14.651 1.00 17.44 92 ASN A C 1
ATOM 669 O O . ASN A 1 92 ? 12.941 -9.802 13.871 1.00 17.21 92 ASN A O 1
ATOM 674 N N . ASN A 1 93 ? 14.505 -10.504 15.348 1.00 17.91 93 ASN A N 1
ATOM 675 C CA . ASN A 1 93 ? 15.295 -9.286 15.346 1.00 18.73 93 ASN A CA 1
ATOM 676 C C . ASN A 1 93 ? 16.673 -9.459 14.707 1.00 19.15 93 ASN A C 1
ATOM 677 O O . ASN A 1 93 ? 17.185 -8.527 14.074 1.00 19.58 93 ASN A O 1
ATOM 682 N N . ALA A 1 94 ? 17.269 -10.642 14.865 1.00 19.75 94 ALA A N 1
ATOM 683 C CA . ALA A 1 94 ? 18.601 -10.934 14.333 1.00 20.82 94 ALA A CA 1
ATOM 684 C C . ALA A 1 94 ? 18.652 -10.644 12.846 1.00 21.10 94 ALA A C 1
ATOM 685 O O . ALA A 1 94 ? 17.765 -11.057 12.094 1.00 22.04 94 ALA A O 1
ATOM 687 N N . GLY A 1 95 ? 19.673 -9.920 12.418 1.00 21.71 95 GLY A N 1
ATOM 688 C CA . GLY A 1 95 ? 19.797 -9.587 11.017 1.00 22.27 95 GLY A CA 1
ATOM 689 C C . GLY A 1 95 ? 21.133 -9.006 10.652 1.00 23.13 95 GLY A C 1
ATOM 690 O O . GLY A 1 95 ? 21.938 -8.652 11.520 1.00 23.25 95 GLY A O 1
ATOM 691 N N . ILE A 1 96 ? 21.379 -8.930 9.352 1.00 23.43 96 ILE A N 1
ATOM 692 C CA . ILE A 1 96 ? 22.511 -8.179 8.840 1.00 24.42 96 ILE A CA 1
ATOM 693 C C . ILE A 1 96 ? 22.059 -7.209 7.767 1.00 26.30 96 ILE A C 1
ATOM 694 O O . ILE A 1 96 ? 20.972 -7.346 7.186 1.00 24.55 96 ILE A O 1
ATOM 699 N N . ILE A 1 97 ? 22.901 -6.213 7.531 1.00 28.28 97 ILE A N 1
ATOM 700 C CA . ILE A 1 97 ? 22.750 -5.324 6.404 1.00 31.02 97 ILE A CA 1
ATOM 701 C C . ILE A 1 97 ? 24.070 -5.353 5.663 1.00 31.57 97 ILE A C 1
ATOM 702 O O . ILE A 1 97 ? 25.137 -5.378 6.282 1.00 32.72 97 ILE A O 1
ATOM 707 N N . ARG A 1 98 ? 23.988 -5.374 4.344 1.00 32.23 98 ARG A N 1
ATOM 708 C CA . ARG A 1 98 ? 25.137 -5.114 3.500 1.00 33.59 98 ARG A CA 1
ATOM 709 C C . ARG A 1 98 ? 24.752 -3.934 2.642 1.00 31.95 98 ARG A C 1
ATOM 710 O O . ARG A 1 98 ? 23.592 -3.800 2.248 1.00 31.62 98 ARG A O 1
ATOM 718 N N . ARG A 1 99 ? 25.712 -3.064 2.383 1.00 30.59 99 ARG A N 1
ATOM 719 C CA . ARG A 1 99 ? 25.521 -1.968 1.455 1.00 30.60 99 ARG A CA 1
ATOM 720 C C . ARG A 1 99 ? 26.516 -2.157 0.327 1.00 30.17 99 ARG A C 1
ATOM 721 O O . ARG A 1 99 ? 27.709 -1.856 0.471 1.00 30.11 99 ARG A O 1
ATOM 729 N N . THR A 1 100 ? 26.020 -2.691 -0.784 1.00 27.33 100 THR A N 1
ATOM 730 C CA . THR A 1 100 ? 26.847 -2.996 -1.936 1.00 25.65 100 THR A CA 1
ATOM 731 C C . THR A 1 100 ? 26.077 -2.648 -3.197 1.00 24.24 100 THR A C 1
ATOM 732 O O . THR A 1 100 ? 24.925 -3.059 -3.337 1.00 23.41 100 THR A O 1
ATOM 736 N N . PRO A 1 101 ? 26.695 -1.877 -4.107 1.00 23.46 101 PRO A N 1
ATOM 737 C CA . PRO A 1 101 ? 26.060 -1.648 -5.404 1.00 22.52 101 PRO A CA 1
ATOM 738 C C . PRO A 1 101 ? 25.698 -2.990 -6.024 1.00 22.09 101 PRO A C 1
ATOM 739 O O . PRO A 1 101 ? 26.509 -3.920 -6.006 1.00 20.98 101 PRO A O 1
ATOM 743 N N . MET A 1 102 ? 24.489 -3.104 -6.564 1.00 20.11 102 MET A N 1
ATOM 744 C CA . MET A 1 102 ? 23.987 -4.406 -6.952 1.00 19.24 102 MET A CA 1
ATOM 745 C C . MET A 1 102 ? 24.881 -5.117 -7.961 1.00 19.60 102 MET A C 1
ATOM 746 O O . MET A 1 102 ? 25.045 -6.328 -7.883 1.00 19.14 102 MET A O 1
ATOM 751 N N . LEU A 1 103 ? 25.455 -4.365 -8.896 1.00 19.88 103 LEU A N 1
ATOM 752 C CA . LEU A 1 103 ? 26.305 -4.953 -9.935 1.00 21.63 103 LEU A CA 1
ATOM 753 C C . LEU A 1 103 ? 27.623 -5.486 -9.378 1.00 22.15 103 LEU A C 1
ATOM 754 O O . LEU A 1 103 ? 28.293 -6.287 -10.034 1.00 22.99 103 LEU A O 1
ATOM 759 N N . GLU A 1 104 ? 27.988 -5.037 -8.181 1.00 23.93 104 GLU A N 1
ATOM 760 C CA . GLU A 1 104 ? 29.225 -5.466 -7.519 1.00 25.30 104 GLU A CA 1
ATOM 761 C C . GLU A 1 104 ? 28.987 -6.535 -6.447 1.00 25.15 104 GLU A C 1
ATOM 762 O O . GLU A 1 104 ? 29.938 -7.028 -5.829 1.00 24.96 104 GLU A O 1
ATOM 768 N N . MET A 1 105 ? 27.729 -6.892 -6.206 1.00 22.73 105 MET A N 1
ATOM 769 C CA . MET A 1 105 ? 27.407 -7.812 -5.128 1.00 22.63 105 MET A CA 1
ATOM 770 C C . MET A 1 105 ? 27.450 -9.262 -5.581 1.00 22.98 105 MET A C 1
ATOM 771 O O . MET A 1 105 ? 26.714 -9.676 -6.471 1.00 22.79 105 MET A O 1
ATOM 776 N N . ALA A 1 106 ? 28.329 -10.035 -4.950 1.00 24.14 106 ALA A N 1
ATOM 777 C CA . ALA A 1 106 ? 28.411 -11.465 -5.188 1.00 24.60 106 ALA A CA 1
ATOM 778 C C . ALA A 1 106 ? 27.104 -12.141 -4.822 1.00 24.18 106 ALA A C 1
ATOM 779 O O . ALA A 1 106 ? 26.501 -11.821 -3.796 1.00 23.41 106 ALA A O 1
ATOM 781 N N . ALA A 1 107 ? 26.674 -13.089 -5.647 1.00 24.38 107 ALA A N 1
ATOM 782 C CA . ALA A 1 107 ? 25.464 -13.855 -5.357 1.00 24.32 107 ALA A CA 1
ATOM 783 C C . ALA A 1 107 ? 25.497 -14.515 -3.981 1.00 24.26 107 ALA A C 1
ATOM 784 O O . ALA A 1 107 ? 24.463 -14.613 -3.327 1.00 22.06 107 ALA A O 1
ATOM 786 N N . GLU A 1 108 ? 26.673 -14.968 -3.539 1.00 25.54 108 GLU A N 1
ATOM 787 C CA . GLU A 1 108 ? 26.803 -15.567 -2.200 1.00 26.63 108 GLU A CA 1
ATOM 788 C C . GLU A 1 108 ? 26.422 -14.588 -1.081 1.00 24.60 108 GLU A C 1
ATOM 789 O O . GLU A 1 108 ? 25.808 -14.981 -0.086 1.00 24.82 108 GLU A O 1
ATOM 795 N N . ASP A 1 109 ? 26.775 -13.319 -1.267 1.00 23.90 109 ASP A N 1
ATOM 796 C CA . ASP A 1 109 ? 26.501 -12.265 -0.298 1.00 23.59 109 ASP A CA 1
ATOM 797 C C . ASP A 1 109 ? 25.038 -11.836 -0.325 1.00 22.27 109 ASP A C 1
ATOM 798 O O . ASP A 1 109 ? 24.445 -11.608 0.725 1.00 22.00 109 ASP A O 1
ATOM 803 N N . PHE A 1 110 ? 24.468 -11.696 -1.524 1.00 21.40 110 PHE A N 1
ATOM 804 C CA . PHE A 1 110 ? 23.023 -11.480 -1.658 1.00 20.12 110 PHE A CA 1
ATOM 805 C C . PHE A 1 110 ? 22.283 -12.607 -0.931 1.00 19.51 110 PHE A C 1
ATOM 806 O O . PHE A 1 110 ? 21.408 -12.352 -0.106 1.00 19.23 110 PHE A O 1
ATOM 814 N N . ARG A 1 111 ? 22.645 -13.856 -1.226 1.00 19.82 111 ARG A N 1
ATOM 815 C CA . ARG A 1 111 ? 21.997 -15.014 -0.616 1.00 20.24 111 ARG A CA 1
ATOM 816 C C . ARG A 1 111 ? 22.112 -15.042 0.911 1.00 21.06 111 ARG A C 1
ATOM 817 O O . ARG A 1 111 ? 21.173 -15.439 1.599 1.00 20.20 111 ARG A O 1
ATOM 825 N N . GLN A 1 112 ? 23.265 -14.630 1.436 1.00 21.49 112 GLN A N 1
ATOM 826 C CA . GLN A 1 112 ? 23.478 -14.608 2.891 1.00 21.76 112 GLN A CA 1
ATOM 827 C C . GLN A 1 112 ? 22.516 -13.641 3.583 1.00 20.12 112 GLN A C 1
ATOM 828 O O . GLN A 1 112 ? 21.944 -13.965 4.631 1.00 19.15 112 GLN A O 1
ATOM 834 N N . VAL A 1 113 ? 22.353 -12.456 3.000 1.00 18.47 113 VAL A N 1
ATOM 835 C CA . VAL A 1 113 ? 21.424 -11.441 3.531 1.00 17.68 113 VAL A CA 1
ATOM 836 C C . VAL A 1 113 ? 20.007 -12.004 3.547 1.00 17.58 113 VAL A C 1
ATOM 837 O O . VAL A 1 113 ? 19.285 -11.868 4.541 1.00 17.24 113 VAL A O 1
ATOM 841 N N . ILE A 1 114 ? 19.612 -12.633 2.447 1.00 16.66 114 ILE A N 1
ATOM 842 C CA . ILE A 1 114 ? 18.289 -13.250 2.351 1.00 17.24 114 ILE A CA 1
ATOM 843 C C . ILE A 1 114 ? 18.142 -14.368 3.375 1.00 17.42 114 ILE A C 1
ATOM 844 O O . ILE A 1 114 ? 17.117 -14.493 4.017 1.00 16.93 114 ILE A O 1
ATOM 849 N N . ASP A 1 115 ? 19.176 -15.182 3.529 1.00 17.74 115 ASP A N 1
ATOM 850 C CA . ASP A 1 115 ? 19.071 -16.326 4.414 1.00 18.24 115 ASP A CA 1
ATOM 851 C C . ASP A 1 115 ? 18.895 -15.910 5.878 1.00 18.11 115 ASP A C 1
ATOM 852 O O . ASP A 1 115 ? 18.061 -16.463 6.586 1.00 18.30 115 ASP A O 1
ATOM 857 N N . ILE A 1 116 ? 19.664 -14.921 6.319 1.00 18.54 116 ILE A N 1
ATOM 858 C CA . ILE A 1 116 ? 19.579 -14.449 7.702 1.00 18.80 116 ILE A CA 1
ATOM 859 C C . ILE A 1 116 ? 18.330 -13.601 7.931 1.00 18.02 116 ILE A C 1
ATOM 860 O O . ILE A 1 116 ? 17.656 -13.739 8.950 1.00 17.89 116 ILE A O 1
ATOM 865 N N . ASP A 1 117 ? 18.012 -12.728 6.977 1.00 17.75 117 ASP A N 1
ATOM 866 C CA . ASP A 1 117 ? 16.945 -11.740 7.192 1.00 17.06 117 ASP A CA 1
ATOM 867 C C . ASP A 1 117 ? 15.542 -12.203 6.791 1.00 17.37 117 ASP A C 1
ATOM 868 O O . ASP A 1 117 ? 14.560 -11.585 7.216 1.00 17.02 117 ASP A O 1
ATOM 873 N N . LEU A 1 118 ? 15.445 -13.248 5.971 1.00 16.42 118 LEU A N 1
ATOM 874 C CA . LEU A 1 118 ? 14.150 -13.750 5.502 1.00 16.92 118 LEU A CA 1
ATOM 875 C C . LEU A 1 118 ? 13.909 -15.231 5.814 1.00 17.29 118 LEU A C 1
ATOM 876 O O . LEU A 1 118 ? 12.892 -15.586 6.404 1.00 18.03 118 LEU A O 1
ATOM 881 N N . ASN A 1 119 ? 14.836 -16.100 5.427 1.00 17.60 119 ASN A N 1
ATOM 882 C CA . ASN A 1 119 ? 14.653 -17.528 5.668 1.00 17.98 119 ASN A CA 1
ATOM 883 C C . ASN A 1 119 ? 14.694 -17.860 7.154 1.00 17.71 119 ASN A C 1
ATOM 884 O O . ASN A 1 119 ? 13.897 -18.659 7.624 1.00 17.61 119 ASN A O 1
ATOM 889 N N . ALA A 1 120 ? 15.588 -17.213 7.893 1.00 17.58 120 ALA A N 1
ATOM 890 C CA . ALA A 1 120 ? 15.728 -17.512 9.318 1.00 17.55 120 ALA A CA 1
ATOM 891 C C . ALA A 1 120 ? 14.470 -17.151 10.124 1.00 17.05 120 ALA A C 1
ATOM 892 O O . ALA A 1 120 ? 14.028 -17.937 10.943 1.00 16.86 120 ALA A O 1
ATOM 894 N N . PRO A 1 121 ? 13.857 -15.975 9.865 1.00 16.89 121 PRO A N 1
ATOM 895 C CA . PRO A 1 121 ? 12.585 -15.746 10.564 1.00 16.45 121 PRO A CA 1
ATOM 896 C C . PRO A 1 121 ? 11.523 -16.828 10.318 1.00 16.47 121 PRO A C 1
ATOM 897 O O . PRO A 1 121 ? 10.731 -17.124 11.220 1.00 16.53 121 PRO A O 1
ATOM 901 N N . PHE A 1 122 ? 11.505 -17.425 9.124 1.00 16.43 122 PHE A N 1
ATOM 902 C CA . PHE A 1 122 ? 10.643 -18.580 8.864 1.00 16.33 122 PHE A CA 1
ATOM 903 C C . PHE A 1 122 ? 11.033 -19.761 9.753 1.00 16.32 122 PHE A C 1
ATOM 904 O O . PHE A 1 122 ? 10.170 -20.387 10.369 1.00 16.10 122 PHE A O 1
ATOM 912 N N . ILE A 1 123 ? 12.326 -20.070 9.789 1.00 17.01 123 ILE A N 1
ATOM 913 C CA . ILE A 1 123 ? 12.832 -21.184 10.595 1.00 17.61 123 ILE A CA 1
ATOM 914 C C . ILE A 1 123 ? 12.441 -21.026 12.068 1.00 18.01 123 ILE A C 1
ATOM 915 O O . ILE A 1 123 ? 11.921 -21.959 12.679 1.00 19.04 123 ILE A O 1
ATOM 920 N N . VAL A 1 124 ? 12.666 -19.842 12.629 1.00 18.20 124 VAL A N 1
ATOM 921 C CA . VAL A 1 124 ? 12.416 -19.624 14.059 1.00 18.28 124 VAL A CA 1
ATOM 922 C C . VAL A 1 124 ? 10.911 -19.568 14.344 1.00 17.78 124 VAL A C 1
ATOM 923 O O . VAL A 1 124 ? 10.432 -20.122 15.344 1.00 17.45 124 VAL A O 1
ATOM 927 N N . SER A 1 125 ? 10.155 -18.927 13.457 1.00 17.97 125 SER A N 1
ATOM 928 C CA . SER A 1 125 ? 8.693 -18.935 13.564 1.00 17.96 125 SER A CA 1
ATOM 929 C C . SER A 1 125 ? 8.136 -20.358 13.567 1.00 18.52 125 SER A C 1
ATOM 930 O O . SER A 1 125 ? 7.316 -20.713 14.413 1.00 18.37 125 SER A O 1
ATOM 933 N N . LYS A 1 126 ? 8.590 -21.166 12.614 1.00 19.21 126 LYS A N 1
ATOM 934 C CA . LYS A 1 126 ? 8.185 -22.571 12.524 1.00 19.05 126 LYS A CA 1
ATOM 935 C C . LYS A 1 126 ? 8.489 -23.307 13.820 1.00 19.38 126 LYS A C 1
ATOM 936 O O . LYS A 1 126 ? 7.682 -24.114 14.276 1.00 19.38 126 LYS A O 1
ATOM 942 N N . ALA A 1 127 ? 9.640 -23.013 14.416 1.00 19.65 127 ALA A N 1
ATOM 943 C CA . ALA A 1 127 ? 10.076 -23.717 15.627 1.00 19.62 127 ALA A CA 1
ATOM 944 C C . ALA A 1 127 ? 9.225 -23.390 16.860 1.00 19.76 127 ALA A C 1
ATOM 945 O O . ALA A 1 127 ? 8.984 -24.267 17.692 1.00 19.44 127 ALA A O 1
ATOM 947 N N . VAL A 1 128 ? 8.778 -22.141 16.987 1.00 18.53 128 VAL A N 1
ATOM 948 C CA . VAL A 1 128 ? 7.998 -21.719 18.164 1.00 18.65 128 VAL A CA 1
ATOM 949 C C . VAL A 1 128 ? 6.493 -21.947 18.023 1.00 18.15 128 VAL A C 1
ATOM 950 O O . VAL A 1 128 ? 5.775 -21.989 19.022 1.00 17.93 128 VAL A O 1
ATOM 954 N N . LEU A 1 129 ? 6.007 -22.113 16.799 1.00 18.10 129 LEU A N 1
ATOM 955 C CA . LEU A 1 129 ? 4.569 -22.153 16.572 1.00 18.16 129 LEU A CA 1
ATOM 956 C C . LEU A 1 129 ? 3.834 -23.340 17.215 1.00 18.90 129 LEU A C 1
ATOM 957 O O . LEU A 1 129 ? 2.771 -23.150 17.805 1.00 18.70 129 LEU A O 1
ATOM 962 N N . PRO A 1 130 ? 4.386 -24.560 17.116 1.00 19.11 130 PRO A N 1
ATOM 963 C CA . PRO A 1 130 ? 3.638 -25.685 17.711 1.00 19.99 130 PRO A CA 1
ATOM 964 C C . PRO A 1 130 ? 3.237 -25.476 19.181 1.00 19.74 130 PRO A C 1
ATOM 965 O O . PRO A 1 130 ? 2.083 -25.728 19.553 1.00 20.07 130 PRO A O 1
ATOM 969 N N . SER A 1 131 ? 4.163 -24.984 19.997 1.00 19.73 131 SER A N 1
ATOM 970 C CA . SER A 1 131 ? 3.871 -24.735 21.410 1.00 20.38 131 SER A CA 1
ATOM 971 C C . SER A 1 131 ? 2.936 -23.536 21.625 1.00 19.81 131 SER A C 1
ATOM 972 O O . SER A 1 131 ? 2.129 -23.540 22.553 1.00 20.25 131 SER A O 1
ATOM 975 N N . MET A 1 132 ? 3.033 -22.514 20.773 1.00 19.36 132 MET A N 1
ATOM 976 C CA . MET A 1 132 ? 2.096 -21.385 20.862 1.00 18.71 132 MET A CA 1
ATOM 977 C C . MET A 1 132 ? 0.681 -21.850 20.574 1.00 18.75 132 MET A C 1
ATOM 978 O O . MET A 1 132 ? -0.266 -21.482 21.280 1.00 19.27 132 MET A O 1
ATOM 983 N N . ILE A 1 133 ? 0.543 -22.653 19.523 1.00 18.83 133 ILE A N 1
ATOM 984 C CA . ILE A 1 133 ? -0.752 -23.179 19.111 1.00 19.11 133 ILE A CA 1
ATOM 985 C C . ILE A 1 133 ? -1.314 -24.066 20.224 1.00 19.60 133 ILE A C 1
ATOM 986 O O . ILE A 1 133 ? -2.471 -23.943 20.598 1.00 19.06 133 ILE A O 1
ATOM 991 N N . ALA A 1 134 ? -0.472 -24.943 20.757 1.00 21.18 134 ALA A N 1
ATOM 992 C CA . ALA A 1 134 ? -0.907 -25.884 21.787 1.00 22.45 134 ALA A CA 1
ATOM 993 C C . ALA A 1 134 ? -1.380 -25.175 23.058 1.00 23.29 134 ALA A C 1
ATOM 994 O O . ALA A 1 134 ? -2.381 -25.586 23.666 1.00 23.12 134 ALA A O 1
ATOM 996 N N . LYS A 1 135 ? -0.684 -24.101 23.437 1.00 22.60 135 LYS A N 1
ATOM 997 C CA . LYS A 1 135 ? -0.995 -23.344 24.654 1.00 23.20 135 LYS A CA 1
ATOM 998 C C . LYS A 1 135 ? -2.125 -22.324 24.469 1.00 22.44 135 LYS A C 1
ATOM 999 O O . LYS A 1 135 ? -2.688 -21.828 25.453 1.00 22.40 135 LYS A O 1
ATOM 1005 N N . GLY A 1 136 ? -2.448 -22.006 23.214 1.00 20.42 136 GLY A N 1
ATOM 1006 C CA . GLY A 1 136 ? -3.659 -21.268 22.890 1.00 20.02 136 GLY A CA 1
ATOM 1007 C C . GLY A 1 136 ? -3.485 -19.790 22.581 1.00 19.51 136 GLY A C 1
ATOM 1008 O O . GLY A 1 136 ? -4.472 -19.094 22.372 1.00 20.42 136 GLY A O 1
ATOM 1009 N N . HIS A 1 137 ? -2.246 -19.317 22.545 1.00 19.10 137 HIS A N 1
ATOM 1010 C CA . HIS A 1 137 ? -1.965 -17.926 22.171 1.00 19.29 137 HIS A CA 1
ATOM 1011 C C . HIS A 1 137 ? -0.489 -17.748 21.867 1.00 18.51 137 HIS A C 1
ATOM 1012 O O . HIS A 1 137 ? 0.376 -18.274 22.572 1.00 18.36 137 HIS A O 1
ATOM 1019 N N . GLY A 1 138 ? -0.199 -16.989 20.821 1.00 17.68 138 GLY A N 1
ATOM 1020 C CA . GLY A 1 138 ? 1.170 -16.635 20.513 1.00 16.94 138 GLY A CA 1
ATOM 1021 C C . GLY A 1 138 ? 1.263 -15.325 19.750 1.00 16.57 138 GLY A C 1
ATOM 1022 O O . GLY A 1 138 ? 0.317 -14.930 19.061 1.00 16.48 138 GLY A O 1
ATOM 1023 N N . LYS A 1 139 ? 2.407 -14.669 19.894 1.00 16.60 139 LYS A N 1
ATOM 1024 C CA . LYS A 1 139 ? 2.756 -13.454 19.151 1.00 16.22 139 LYS A CA 1
ATOM 1025 C C . LYS A 1 139 ? 4.061 -13.683 18.407 1.00 16.58 139 LYS A C 1
ATOM 1026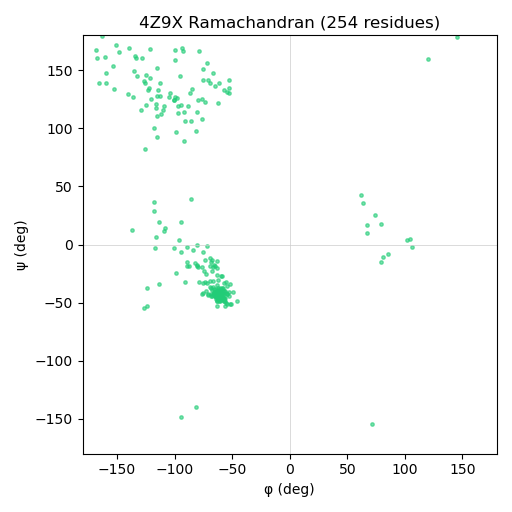 O O . LYS A 1 139 ? 5.033 -14.166 18.992 1.00 15.79 139 LYS A O 1
ATOM 1032 N N . ILE A 1 140 ? 4.103 -13.314 17.130 1.00 16.16 140 ILE A N 1
ATOM 1033 C CA . ILE A 1 140 ? 5.357 -13.273 16.387 1.00 16.07 140 ILE A CA 1
ATOM 1034 C C . ILE A 1 140 ? 5.508 -11.877 15.799 1.00 15.94 140 ILE A C 1
ATOM 1035 O O . ILE A 1 140 ? 4.659 -11.447 15.029 1.00 15.83 140 ILE A O 1
ATOM 1040 N N . ILE A 1 141 ? 6.583 -11.198 16.178 1.00 15.55 141 ILE A N 1
ATOM 1041 C CA . ILE A 1 141 ? 6.840 -9.830 15.752 1.00 15.94 141 ILE A CA 1
ATOM 1042 C C . ILE A 1 141 ? 8.117 -9.827 14.921 1.00 15.55 141 ILE A C 1
ATOM 1043 O O . ILE A 1 141 ? 9.210 -10.156 15.401 1.00 15.30 141 ILE A O 1
ATOM 1048 N N . ASN A 1 142 ? 7.972 -9.448 13.661 1.00 15.12 142 ASN A N 1
ATOM 1049 C CA . ASN A 1 142 ? 9.093 -9.402 12.755 1.00 15.17 142 ASN A CA 1
ATOM 1050 C C . ASN A 1 142 ? 9.587 -7.974 12.615 1.00 14.93 142 ASN A C 1
ATOM 1051 O O . ASN A 1 142 ? 8.806 -7.079 12.311 1.00 15.09 142 ASN A O 1
ATOM 1056 N N . ILE A 1 143 ? 10.867 -7.755 12.883 1.00 14.82 143 ILE A N 1
ATOM 1057 C CA . ILE A 1 143 ? 11.454 -6.437 12.698 1.00 15.50 143 ILE A CA 1
ATOM 1058 C C . ILE A 1 143 ? 11.684 -6.206 11.200 1.00 15.50 143 ILE A C 1
ATOM 1059 O O . ILE A 1 143 ? 12.582 -6.788 10.571 1.00 15.48 143 ILE A O 1
ATOM 1064 N N . CYS A 1 144 ? 10.848 -5.331 10.645 1.00 15.58 144 CYS A N 1
ATOM 1065 C CA . CYS A 1 144 ? 10.893 -4.963 9.244 1.00 15.61 144 CYS A CA 1
ATOM 1066 C C . CYS A 1 144 ? 11.748 -3.687 9.111 1.00 16.24 144 CYS A C 1
ATOM 1067 O O . CYS A 1 144 ? 12.697 -3.496 9.878 1.00 16.99 144 CYS A O 1
ATOM 1070 N N . SER A 1 145 ? 11.438 -2.827 8.147 1.00 15.75 145 SER A N 1
ATOM 1071 C CA . SER A 1 145 ? 12.298 -1.716 7.794 1.00 16.08 145 SER A CA 1
ATOM 1072 C C . SER A 1 145 ? 11.511 -0.780 6.894 1.00 15.94 145 SER A C 1
ATOM 1073 O O . SER A 1 145 ? 10.502 -1.189 6.313 1.00 14.94 145 SER A O 1
ATOM 1076 N N . MET A 1 146 ? 11.955 0.471 6.786 1.00 17.33 146 MET A N 1
ATOM 1077 C CA . MET A 1 146 ? 11.516 1.344 5.687 1.00 18.55 146 MET A CA 1
ATOM 1078 C C . MET A 1 146 ? 11.713 0.630 4.352 1.00 17.53 146 MET A C 1
ATOM 1079 O O . MET A 1 146 ? 10.962 0.835 3.396 1.00 16.13 146 MET A O 1
ATOM 1084 N 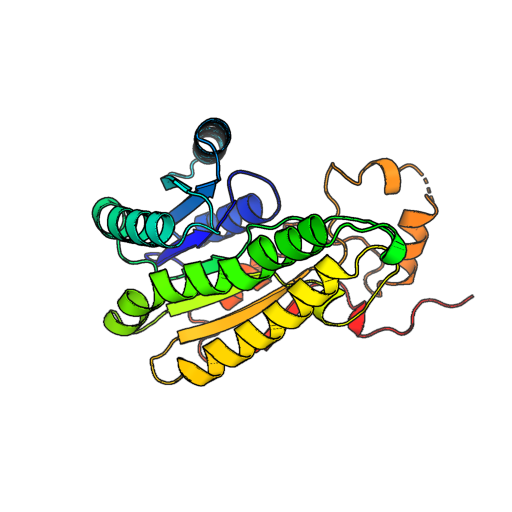N . MET A 1 147 ? 12.762 -0.186 4.284 1.00 17.89 147 MET A N 1
ATOM 1085 C CA . MET A 1 147 ? 13.067 -0.969 3.085 1.00 18.30 147 MET A CA 1
ATOM 1086 C C . MET A 1 147 ? 12.100 -2.126 2.828 1.00 16.65 147 MET A C 1
ATOM 1087 O O . MET A 1 147 ? 12.262 -2.841 1.850 1.00 16.14 147 MET A O 1
ATOM 1092 N N . SER A 1 148 ? 11.109 -2.330 3.698 1.00 15.10 148 SER A N 1
ATOM 1093 C CA . SER A 1 148 ? 9.979 -3.202 3.367 1.00 14.81 148 SER A CA 1
ATOM 1094 C C . SER A 1 148 ? 9.030 -2.533 2.360 1.00 14.60 148 SER A C 1
ATOM 1095 O O . SER A 1 148 ? 8.172 -3.202 1.793 1.00 14.68 148 SER A O 1
ATOM 1098 N N . GLU A 1 149 ? 9.190 -1.222 2.159 1.00 14.75 149 GLU A N 1
ATOM 1099 C CA . GLU A 1 149 ? 8.336 -0.409 1.282 1.00 14.70 149 GLU A CA 1
ATOM 1100 C C . GLU A 1 149 ? 9.085 0.352 0.187 1.00 14.92 149 GLU A C 1
ATOM 1101 O O . GLU A 1 149 ? 8.554 0.497 -0.913 1.00 14.61 149 GLU A O 1
ATOM 1107 N N . LEU A 1 150 ? 10.280 0.855 0.504 1.00 15.25 150 LEU A N 1
ATOM 1108 C CA . LEU A 1 150 ? 11.048 1.743 -0.382 1.00 15.89 150 LEU A CA 1
ATOM 1109 C C . LEU A 1 150 ? 12.441 1.219 -0.644 1.00 16.30 150 LEU A C 1
ATOM 1110 O O . LEU A 1 150 ? 13.074 0.663 0.241 1.00 16.28 150 LEU A O 1
ATOM 1115 N N . GLY A 1 151 ? 12.930 1.465 -1.855 1.00 16.37 151 GLY A N 1
ATOM 1116 C CA . GLY A 1 151 ? 14.248 1.021 -2.264 1.00 16.65 151 GLY A CA 1
ATOM 1117 C C . GLY A 1 151 ? 15.293 2.114 -2.176 1.00 17.14 151 GLY A C 1
ATOM 1118 O O . GLY A 1 151 ? 14.974 3.294 -1.996 1.00 16.88 151 GLY A O 1
ATOM 1119 N N . ARG A 1 152 ? 16.552 1.711 -2.285 1.00 18.36 152 ARG A N 1
ATOM 1120 C CA . ARG A 1 152 ? 17.665 2.659 -2.340 1.00 18.57 152 ARG A CA 1
ATOM 1121 C C . ARG A 1 152 ? 18.884 1.988 -2.955 1.00 18.54 152 ARG A C 1
ATOM 1122 O O . ARG A 1 152 ? 19.102 0.782 -2.780 1.00 17.27 152 ARG A O 1
ATOM 1130 N N . GLU A 1 153 ? 19.689 2.767 -3.672 1.00 18.78 153 GLU A N 1
ATOM 1131 C CA . GLU A 1 153 ? 20.938 2.234 -4.192 1.00 20.04 153 GLU A CA 1
ATOM 1132 C C . GLU A 1 153 ? 21.744 1.593 -3.064 1.00 19.23 153 GLU A C 1
ATOM 1133 O O . GLU A 1 153 ? 21.766 2.101 -1.946 1.00 19.93 153 GLU A O 1
ATOM 1139 N N . THR A 1 154 ? 22.389 0.477 -3.393 1.00 18.98 154 THR A N 1
ATOM 1140 C CA . THR A 1 154 ? 23.272 -0.315 -2.509 1.00 19.04 154 THR A CA 1
ATOM 1141 C C . THR A 1 154 ? 22.582 -1.287 -1.538 1.00 18.77 154 THR A C 1
ATOM 1142 O O . THR A 1 154 ? 23.256 -2.135 -0.955 1.00 19.04 154 THR A O 1
ATOM 1146 N N . VAL A 1 155 ? 21.262 -1.216 -1.378 1.00 18.85 155 VAL A N 1
ATOM 1147 C CA . VAL A 1 155 ? 20.599 -2.127 -0.423 1.00 18.80 155 VAL A CA 1
ATOM 1148 C C . VAL A 1 155 ? 19.582 -3.075 -1.065 1.00 18.19 155 VAL A C 1
ATOM 1149 O O . VAL A 1 155 ? 18.575 -3.433 -0.447 1.00 17.17 155 VAL A O 1
ATOM 1153 N N . SER A 1 156 ? 19.886 -3.535 -2.278 1.00 17.45 156 SER A N 1
ATOM 1154 C CA . SER A 1 156 ? 18.995 -4.455 -2.994 1.00 16.81 156 SER A CA 1
ATOM 1155 C C . SER A 1 156 ? 18.691 -5.744 -2.208 1.00 16.38 156 SER A C 1
ATOM 1156 O O . SER A 1 156 ? 17.525 -6.142 -2.092 1.00 15.83 156 SER A O 1
ATOM 1159 N N . ALA A 1 157 ? 19.719 -6.387 -1.649 1.00 16.01 157 ALA A N 1
ATOM 1160 C CA . ALA A 1 157 ? 19.497 -7.649 -0.933 1.00 15.96 157 ALA A CA 1
ATOM 1161 C C . ALA A 1 157 ? 18.673 -7.420 0.328 1.00 15.75 157 ALA A C 1
ATOM 1162 O O . ALA A 1 157 ? 17.757 -8.184 0.621 1.00 15.80 157 ALA A O 1
ATOM 1164 N N . TYR A 1 158 ? 19.003 -6.347 1.049 1.00 16.48 158 TYR A N 1
ATOM 1165 C CA . TYR A 1 158 ? 18.312 -5.974 2.282 1.00 16.81 158 TYR A CA 1
ATOM 1166 C C . TYR A 1 158 ? 16.842 -5.608 2.029 1.00 16.08 158 TYR A C 1
ATOM 1167 O O . TYR A 1 158 ? 15.953 -6.043 2.757 1.00 16.30 158 TYR A O 1
ATOM 1176 N N . ALA A 1 159 ? 16.591 -4.829 0.986 1.00 16.45 159 ALA A N 1
ATOM 1177 C CA . ALA A 1 159 ? 15.212 -4.484 0.611 1.00 16.04 159 ALA A CA 1
ATOM 1178 C C . ALA A 1 159 ? 14.423 -5.714 0.174 1.00 15.66 159 ALA A C 1
ATOM 1179 O O . ALA A 1 159 ? 13.278 -5.886 0.576 1.00 15.38 159 ALA A O 1
ATOM 1181 N N . ALA A 1 160 ? 15.031 -6.573 -0.639 1.00 14.85 160 ALA A N 1
ATOM 1182 C CA . ALA A 1 160 ? 14.391 -7.824 -1.041 1.00 14.90 160 ALA A CA 1
ATOM 1183 C C . ALA A 1 160 ? 14.036 -8.666 0.193 1.00 14.79 160 ALA A C 1
ATOM 1184 O O . ALA A 1 160 ? 12.923 -9.177 0.324 1.00 15.22 160 ALA A O 1
ATOM 1186 N N . ALA A 1 161 ? 14.986 -8.783 1.120 1.00 14.67 161 ALA A N 1
ATOM 1187 C CA . ALA A 1 161 ? 14.739 -9.527 2.359 1.00 15.08 161 ALA A CA 1
ATOM 1188 C C . ALA A 1 161 ? 13.593 -8.930 3.192 1.00 14.72 161 ALA A C 1
ATOM 1189 O O . ALA A 1 161 ? 12.728 -9.650 3.689 1.00 14.61 161 ALA A O 1
ATOM 1191 N N . LYS A 1 162 ? 13.595 -7.612 3.346 1.00 14.51 162 LYS A N 1
ATOM 1192 C CA . LYS A 1 162 ? 12.630 -6.931 4.197 1.00 14.79 162 LYS A CA 1
ATOM 1193 C C . LYS A 1 162 ? 11.247 -6.865 3.529 1.00 14.42 162 LYS A C 1
ATOM 1194 O O . LYS A 1 162 ? 10.218 -6.923 4.206 1.00 14.45 162 LYS A O 1
ATOM 1200 N N . GLY A 1 163 ? 11.225 -6.759 2.203 1.00 14.02 163 GLY A N 1
ATOM 1201 C CA . GLY A 1 163 ? 9.972 -6.904 1.452 1.00 13.92 163 GLY A CA 1
ATOM 1202 C C . GLY A 1 163 ? 9.391 -8.297 1.626 1.00 13.67 163 GLY A C 1
ATOM 1203 O O . GLY A 1 163 ? 8.189 -8.476 1.811 1.00 14.10 163 GLY A O 1
ATOM 1204 N N . GLY A 1 164 ? 10.259 -9.299 1.571 1.00 13.79 164 GLY A N 1
ATOM 1205 C CA . GLY A 1 164 ? 9.866 -10.661 1.836 1.00 13.62 164 GLY A CA 1
ATOM 1206 C C . GLY A 1 164 ? 9.371 -10.895 3.245 1.00 13.75 164 GLY A C 1
ATOM 1207 O O . GLY A 1 164 ? 8.399 -11.62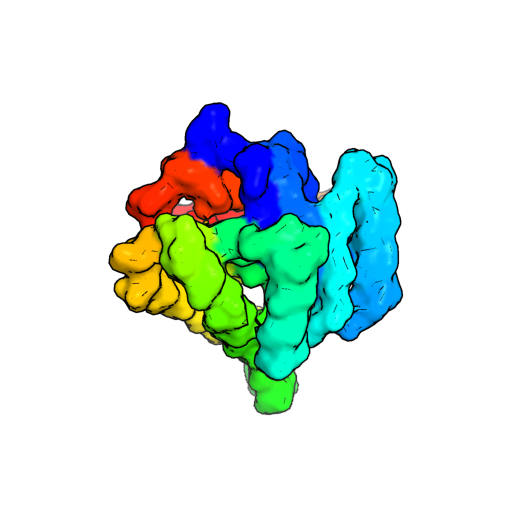5 3.463 1.00 13.92 164 GLY A O 1
ATOM 1208 N N . LEU A 1 165 ? 10.038 -10.267 4.206 1.00 13.75 165 LEU A N 1
ATOM 1209 C CA . LEU A 1 165 ? 9.690 -10.436 5.597 1.00 14.16 165 LEU A CA 1
ATOM 1210 C C . LEU A 1 165 ? 8.312 -9.846 5.883 1.00 13.70 165 LEU A C 1
ATOM 1211 O O . LEU A 1 165 ? 7.542 -10.396 6.661 1.00 13.11 165 LEU A O 1
ATOM 1216 N N . LYS A 1 166 ? 7.988 -8.738 5.230 1.00 13.69 166 LYS A N 1
ATOM 1217 C CA . LYS A 1 166 ? 6.648 -8.192 5.308 1.00 13.83 166 LYS A CA 1
ATOM 1218 C C . LYS A 1 166 ? 5.603 -9.205 4.832 1.00 13.58 166 LYS A C 1
ATOM 1219 O O . LYS A 1 166 ? 4.577 -9.382 5.477 1.00 13.13 166 LYS A O 1
ATOM 1225 N N . MET A 1 167 ? 5.840 -9.870 3.705 1.00 13.62 167 MET A N 1
ATOM 1226 C CA . MET A 1 167 ? 4.866 -10.849 3.235 1.00 13.79 167 MET A CA 1
ATOM 1227 C C . MET A 1 167 ? 4.880 -12.135 4.066 1.00 13.84 167 MET A C 1
ATOM 1228 O O . MET A 1 167 ? 3.842 -12.763 4.239 1.00 14.27 167 MET A O 1
ATOM 1233 N N . LEU A 1 168 ? 6.031 -12.528 4.594 1.00 13.93 168 LEU A N 1
ATOM 1234 C CA . LEU A 1 168 ? 6.046 -13.676 5.522 1.00 14.46 168 LEU A CA 1
ATOM 1235 C C . LEU A 1 168 ? 5.170 -13.382 6.739 1.00 14.52 168 LEU A C 1
ATOM 1236 O O . LEU A 1 168 ? 4.427 -14.243 7.197 1.00 14.76 168 LEU A O 1
ATOM 1241 N N . THR A 1 169 ? 5.241 -12.147 7.233 1.00 14.01 169 THR A N 1
ATOM 1242 C CA . THR A 1 169 ? 4.392 -11.681 8.328 1.00 13.74 169 THR A CA 1
ATOM 1243 C C . THR A 1 169 ? 2.919 -11.851 7.987 1.00 14.37 169 THR A C 1
ATOM 1244 O O . THR A 1 169 ? 2.158 -12.451 8.754 1.00 14.26 169 THR A O 1
ATOM 1248 N N . LYS A 1 170 ? 2.514 -11.319 6.835 1.00 14.39 170 LYS A N 1
ATOM 1249 C CA . LYS A 1 170 ? 1.125 -11.412 6.426 1.00 15.08 170 LYS A CA 1
ATOM 1250 C C . LYS A 1 170 ? 0.712 -12.861 6.215 1.00 14.67 170 LYS A C 1
ATOM 1251 O O . LYS A 1 170 ? -0.424 -13.248 6.493 1.00 14.87 170 LYS A O 1
ATOM 1257 N N . ASN A 1 171 ? 1.638 -13.676 5.729 1.00 14.81 171 ASN A N 1
ATOM 1258 C CA . ASN A 1 171 ? 1.309 -15.071 5.517 1.00 15.38 171 ASN A CA 1
ATOM 1259 C C . ASN A 1 171 ? 1.142 -15.849 6.818 1.00 15.67 171 ASN A C 1
ATOM 1260 O O . ASN A 1 171 ? 0.219 -16.652 6.950 1.00 15.65 171 ASN A O 1
ATOM 1265 N N . ILE A 1 172 ? 2.036 -15.627 7.771 1.00 16.08 172 ILE A N 1
ATOM 1266 C CA . ILE A 1 172 ? 1.920 -16.306 9.067 1.00 15.75 172 ILE A CA 1
ATOM 1267 C C . ILE A 1 172 ? 0.611 -15.898 9.746 1.00 15.42 172 ILE A C 1
ATOM 1268 O O . ILE A 1 172 ? -0.092 -16.724 10.322 1.00 14.61 172 ILE A O 1
ATOM 1273 N N . ALA A 1 173 ? 0.285 -14.613 9.665 1.00 15.37 173 ALA A N 1
ATOM 1274 C CA . ALA A 1 173 ? -0.987 -14.106 10.167 1.00 15.38 173 ALA A CA 1
ATOM 1275 C C . ALA A 1 173 ? -2.166 -14.839 9.528 1.00 15.86 173 ALA A C 1
ATOM 1276 O O . ALA A 1 173 ? -3.109 -15.243 10.220 1.00 17.13 173 ALA A O 1
ATOM 1278 N N . SER A 1 174 ? -2.095 -15.000 8.209 1.00 15.50 174 SER A N 1
ATOM 1279 C CA . SER A 1 174 ? -3.134 -15.667 7.433 1.00 15.64 174 SER A CA 1
ATOM 1280 C C . SER A 1 174 ? -3.289 -17.141 7.809 1.00 16.07 174 SER A C 1
ATOM 1281 O O . SER A 1 174 ? -4.410 -17.636 7.985 1.00 16.76 174 SER A O 1
ATOM 1284 N N . GLU A 1 175 ? -2.160 -17.827 7.896 1.00 16.74 175 GLU A N 1
ATOM 1285 C CA . GLU A 1 175 ? -2.142 -19.280 8.056 1.00 17.21 175 GLU A CA 1
ATOM 1286 C C . GLU A 1 175 ? -2.429 -19.733 9.491 1.00 17.86 175 GLU A C 1
ATOM 1287 O O . GLU A 1 175 ? -3.021 -20.798 9.696 1.00 18.03 175 GLU A O 1
ATOM 1293 N N . PHE A 1 176 ? -2.012 -18.936 10.474 1.00 17.66 176 PHE A N 1
ATOM 1294 C CA . PHE A 1 176 ? -2.094 -19.329 11.884 1.00 17.81 176 PHE A CA 1
ATOM 1295 C C . PHE A 1 176 ? -3.010 -18.455 12.749 1.00 17.61 176 PHE A C 1
ATOM 1296 O O . PHE A 1 176 ? -3.195 -18.729 13.934 1.00 17.42 176 PHE A O 1
ATOM 1304 N N . GLY A 1 177 ? -3.582 -17.410 12.160 1.00 17.80 177 GLY A N 1
ATOM 1305 C CA . GLY A 1 177 ? -4.539 -16.549 12.848 1.00 17.97 177 GLY A CA 1
ATOM 1306 C C . GLY A 1 177 ? -5.642 -17.310 13.566 1.00 18.88 177 GLY A C 1
ATOM 1307 O O . GLY A 1 177 ? -6.026 -16.942 14.675 1.00 18.36 177 GLY A O 1
ATOM 1308 N N . GLU A 1 178 ? -6.159 -18.357 12.927 1.00 20.10 178 GLU A N 1
ATOM 1309 C CA . GLU A 1 178 ? -7.284 -19.114 13.491 1.00 21.63 178 GLU A CA 1
ATOM 1310 C C . GLU A 1 178 ? -6.903 -19.854 14.775 1.00 21.03 178 GLU A C 1
ATOM 1311 O O . GLU A 1 178 ? -7.780 -20.217 15.572 1.00 21.38 178 GLU A O 1
ATOM 1317 N N . ALA A 1 179 ? -5.607 -20.059 14.979 1.00 19.76 179 ALA A N 1
ATOM 1318 C CA . ALA A 1 179 ? -5.107 -20.682 16.209 1.00 19.06 179 ALA A CA 1
ATOM 1319 C C . ALA A 1 179 ? -4.700 -19.652 17.259 1.00 19.06 179 ALA A C 1
ATOM 1320 O O . ALA A 1 179 ? -3.964 -19.966 18.190 1.00 19.51 179 ALA A O 1
ATOM 1322 N N . ASN A 1 180 ? -5.197 -18.425 17.117 1.00 18.83 180 ASN A N 1
ATOM 1323 C CA . ASN A 1 180 ? -4.891 -17.324 18.032 1.00 18.63 180 ASN A C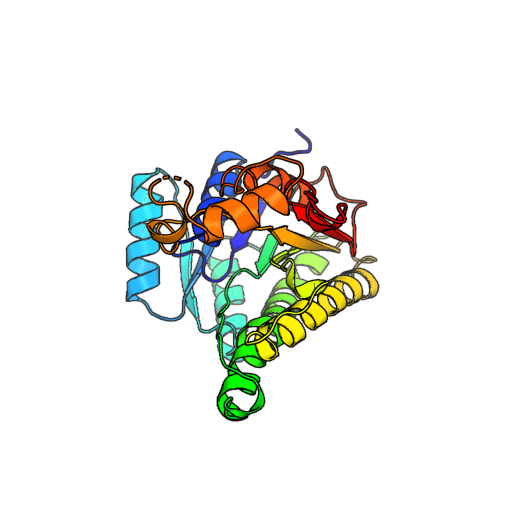A 1
ATOM 1324 C C . ASN A 1 180 ? -3.399 -16.974 18.065 1.00 18.08 180 ASN A C 1
ATOM 1325 O O . ASN A 1 180 ? -2.804 -16.752 19.128 1.00 17.98 180 ASN A O 1
ATOM 1330 N N . ILE A 1 181 ? -2.795 -16.949 16.879 1.00 17.58 181 ILE A N 1
ATOM 1331 C CA . ILE A 1 181 ? -1.469 -16.385 16.706 1.00 16.81 181 ILE A CA 1
ATOM 1332 C C . ILE A 1 181 ? -1.650 -15.037 16.044 1.00 15.78 181 ILE A C 1
ATOM 1333 O O . ILE A 1 181 ? -2.361 -14.945 15.043 1.00 15.55 181 ILE A O 1
ATOM 1338 N N . GLN A 1 182 ? -1.027 -14.004 16.604 1.00 15.20 182 GLN A N 1
ATOM 1339 C CA . GLN A 1 182 ? -0.944 -12.704 15.916 1.00 15.08 182 GLN A CA 1
ATOM 1340 C C . GLN A 1 182 ? 0.488 -12.472 15.467 1.00 14.85 182 GLN A C 1
ATOM 1341 O O . GLN A 1 182 ? 1.401 -12.412 16.291 1.00 15.37 182 GLN A O 1
ATOM 1347 N N . CYS A 1 183 ? 0.665 -12.333 14.157 1.00 14.69 183 CYS A N 1
ATOM 1348 C CA . CYS A 1 183 ? 1.965 -12.076 13.560 1.00 14.27 183 CYS A CA 1
ATOM 1349 C C . CYS A 1 183 ? 1.922 -10.715 12.905 1.00 14.14 183 CYS A C 1
ATOM 1350 O O . CYS A 1 183 ? 1.088 -10.468 12.030 1.00 13.35 183 CYS A O 1
ATOM 1353 N N . ASN A 1 184 ? 2.802 -9.833 13.360 1.00 14.44 184 ASN A N 1
ATOM 1354 C CA . ASN A 1 184 ? 2.838 -8.453 12.904 1.00 14.60 184 ASN A CA 1
ATOM 1355 C C . ASN A 1 184 ? 4.266 -7.996 12.728 1.00 14.76 184 ASN A C 1
ATOM 1356 O O . ASN A 1 184 ? 5.201 -8.682 13.134 1.00 14.54 184 ASN A O 1
ATOM 1361 N N . GLY A 1 185 ? 4.436 -6.837 12.102 1.00 14.22 185 GLY A N 1
ATOM 1362 C CA . GLY A 1 185 ? 5.762 -6.280 11.876 1.00 14.28 185 GLY A CA 1
ATOM 1363 C C . GLY A 1 185 ? 5.939 -4.992 12.641 1.00 14.87 185 GLY A C 1
ATOM 1364 O O . GLY A 1 185 ? 4.972 -4.302 12.927 1.00 13.53 185 GLY A O 1
ATOM 1365 N N . ILE A 1 186 ? 7.181 -4.699 13.005 1.00 15.55 186 ILE A N 1
ATOM 1366 C CA . ILE A 1 186 ? 7.569 -3.349 13.394 1.00 16.41 186 ILE A CA 1
ATOM 1367 C C . ILE A 1 186 ? 8.577 -2.841 12.380 1.00 16.48 186 ILE A C 1
ATOM 1368 O O . ILE A 1 186 ? 9.588 -3.500 12.105 1.00 16.14 186 ILE A O 1
ATOM 1373 N N . GLY A 1 187 ? 8.299 -1.662 11.832 1.00 15.66 187 GLY A N 1
ATOM 1374 C CA . GLY A 1 187 ? 9.144 -1.058 10.815 1.00 15.84 187 GLY A CA 1
ATOM 1375 C C . GLY A 1 187 ? 9.754 0.229 11.328 1.00 16.27 187 GLY A C 1
ATOM 1376 O O . GLY A 1 187 ? 9.156 1.295 11.192 1.00 16.30 187 GLY A O 1
ATOM 1377 N N . PRO A 1 188 ? 10.962 0.149 11.908 1.00 16.70 188 PRO A N 1
ATOM 1378 C CA . PRO A 1 188 ? 11.600 1.380 12.367 1.00 17.38 188 PRO A CA 1
ATOM 1379 C C . PRO A 1 188 ? 11.985 2.309 11.229 1.00 18.18 188 PRO A C 1
ATOM 1380 O O . PRO A 1 188 ? 12.327 1.848 10.140 1.00 17.98 188 PRO A O 1
ATOM 1384 N N . GLY A 1 189 ? 11.934 3.609 11.487 1.00 19.25 189 GLY A N 1
ATOM 1385 C CA . GLY A 1 189 ? 12.508 4.598 10.589 1.00 20.00 189 GLY A CA 1
ATOM 1386 C C . GLY A 1 189 ? 14.003 4.710 10.831 1.00 20.93 189 GLY A C 1
ATOM 1387 O O . GLY A 1 189 ? 14.678 3.713 11.062 1.00 21.04 189 GLY A O 1
ATOM 1388 N N . TYR A 1 190 ? 14.520 5.932 10.800 1.00 21.58 190 TYR A N 1
ATOM 1389 C CA . TYR A 1 190 ? 15.929 6.170 11.090 1.00 22.99 190 TYR A CA 1
ATOM 1390 C C . TYR A 1 190 ? 16.108 6.313 12.584 1.00 22.95 190 TYR A C 1
ATOM 1391 O O . TYR A 1 190 ? 15.720 7.328 13.155 1.00 23.82 190 TYR A O 1
ATOM 1400 N N . ILE A 1 191 ? 16.677 5.280 13.205 1.00 23.80 191 ILE A N 1
ATOM 1401 C CA . ILE A 1 191 ? 16.928 5.274 14.640 1.00 24.25 191 ILE A CA 1
ATOM 1402 C C . ILE A 1 191 ? 18.388 5.663 14.877 1.00 24.72 191 ILE A C 1
ATOM 1403 O O . ILE A 1 191 ? 19.298 5.064 14.298 1.00 25.85 191 ILE A O 1
ATOM 1408 N N . ALA A 1 192 ? 18.600 6.678 15.705 1.00 25.59 192 ALA A N 1
ATOM 1409 C CA . ALA A 1 192 ? 19.941 7.151 16.025 1.00 27.28 192 ALA A CA 1
ATOM 1410 C C . ALA A 1 192 ? 20.616 6.150 16.950 1.00 28.49 192 ALA A C 1
ATOM 1411 O O . ALA A 1 192 ? 20.088 5.846 18.008 1.00 27.87 192 ALA A O 1
ATOM 1413 N N . THR A 1 193 ? 21.773 5.637 16.538 1.00 31.78 193 THR A N 1
ATOM 1414 C CA . THR A 1 193 ? 22.561 4.714 17.361 1.00 33.89 193 THR A CA 1
ATOM 1415 C C . THR A 1 193 ? 24.022 5.157 17.303 1.00 34.98 193 THR A C 1
ATOM 1416 O O . THR A 1 193 ? 24.402 5.903 16.400 1.00 34.13 193 THR A O 1
ATOM 1420 N N . PRO A 1 194 ? 24.855 4.697 18.258 1.00 36.95 194 PRO A N 1
ATOM 1421 C CA . PRO A 1 194 ? 26.239 5.181 18.296 1.00 38.30 194 PRO A CA 1
ATOM 1422 C C . PRO A 1 194 ? 26.990 4.987 16.977 1.00 40.23 194 PRO A C 1
ATOM 1423 O O . PRO A 1 194 ? 27.836 5.811 16.625 1.00 40.46 194 PRO A O 1
ATOM 1427 N N . GLN A 1 195 ? 26.650 3.925 16.248 1.00 42.65 195 GLN A N 1
ATOM 1428 C CA . GLN A 1 195 ? 27.285 3.609 14.968 1.00 45.36 195 GLN A CA 1
ATOM 1429 C C . GLN A 1 195 ? 27.066 4.681 13.887 1.00 45.29 195 GLN A C 1
ATOM 1430 O O . GLN A 1 195 ? 27.816 4.728 12.911 1.00 45.50 195 GLN A O 1
ATOM 1436 N N . THR A 1 196 ? 26.042 5.525 14.054 1.00 43.79 196 THR A N 1
ATOM 1437 C CA . THR A 1 196 ? 25.775 6.629 13.122 1.00 42.72 196 THR A CA 1
ATOM 1438 C C . THR A 1 196 ? 25.979 8.017 13.752 1.00 42.80 196 THR A C 1
ATOM 1439 O O . THR A 1 196 ? 25.483 9.016 13.232 1.00 42.97 196 THR A O 1
ATOM 1443 N N . ALA A 1 197 ? 26.727 8.080 14.854 1.00 42.72 197 ALA A N 1
ATOM 1444 C CA . ALA A 1 197 ? 27.007 9.351 15.535 1.00 42.67 197 ALA A CA 1
ATOM 1445 C C . ALA A 1 197 ? 27.725 10.391 14.658 1.00 43.03 197 ALA A C 1
ATOM 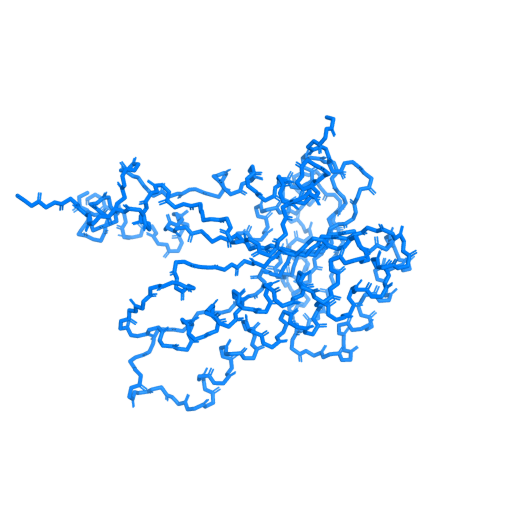1446 O O . ALA A 1 197 ? 27.437 11.584 14.767 1.00 42.71 197 ALA A O 1
ATOM 1448 N N . PRO A 1 198 ? 28.663 9.950 13.791 1.00 44.56 198 PRO A N 1
ATOM 1449 C CA . PRO A 1 198 ? 29.340 10.910 12.903 1.00 44.72 198 PRO A CA 1
ATOM 1450 C C . PRO A 1 198 ? 28.403 11.603 11.909 1.00 44.56 198 PRO A C 1
ATOM 1451 O O . PRO A 1 198 ? 28.688 12.719 11.470 1.00 44.30 198 PRO A O 1
ATOM 1455 N N . LEU A 1 199 ? 27.298 10.942 11.567 1.00 43.36 199 LEU A N 1
ATOM 1456 C CA . LEU A 1 199 ? 26.303 11.502 10.652 1.00 42.18 199 LEU A CA 1
ATOM 1457 C C . LEU A 1 199 ? 25.430 12.583 11.298 1.00 41.09 199 LEU A C 1
ATOM 1458 O O . LEU A 1 199 ? 24.630 13.216 10.613 1.00 39.30 199 LEU A O 1
ATOM 1463 N N . ARG A 1 200 ? 25.579 12.790 12.606 1.00 40.55 200 ARG A N 1
ATOM 1464 C CA . ARG A 1 200 ? 24.861 13.849 13.314 1.00 41.32 200 ARG A CA 1
ATOM 1465 C C . ARG A 1 200 ? 25.775 14.934 13.915 1.00 43.78 200 ARG A C 1
ATOM 1466 O O . ARG A 1 200 ? 25.294 15.815 14.626 1.00 44.62 200 ARG A O 1
ATOM 1474 N N . GLU A 1 201 ? 27.076 14.885 13.625 1.00 47.53 201 GLU A N 1
ATOM 1475 C CA . GLU A 1 201 ? 28.010 15.903 14.133 1.00 51.10 201 GLU A CA 1
ATOM 1476 C C . GLU A 1 201 ? 27.720 17.289 13.556 1.00 51.56 201 GLU A C 1
ATOM 1477 O O . GLU A 1 201 ? 27.500 17.431 12.359 1.00 52.77 201 GLU A O 1
ATOM 1483 N N . ARG A 1 202 ? 27.753 18.306 14.414 1.00 54.00 202 ARG A N 1
ATOM 1484 C CA . ARG A 1 202 ? 27.363 19.668 14.035 1.00 55.40 202 ARG A CA 1
ATOM 1485 C C . ARG A 1 202 ? 28.260 20.261 12.946 1.00 55.86 202 ARG A C 1
ATOM 1486 O O . ARG A 1 202 ? 29.412 19.860 12.785 1.00 55.94 202 ARG A O 1
ATOM 1494 N N . ARG A 1 208 ? 23.566 20.129 11.633 1.00 52.61 208 ARG A N 1
ATOM 1495 C CA . ARG A 1 208 ? 24.014 20.738 10.386 1.00 51.80 208 ARG A CA 1
ATOM 1496 C C . ARG A 1 208 ? 24.644 19.739 9.410 1.00 48.07 208 ARG A C 1
ATOM 1497 O O . ARG A 1 208 ? 24.815 20.060 8.237 1.00 48.03 208 ARG A O 1
ATOM 1505 N N . HIS A 1 209 ? 24.993 18.543 9.883 1.00 44.13 209 HIS A N 1
ATOM 1506 C CA . HIS A 1 209 ? 25.589 17.526 9.012 1.00 42.68 209 HIS A CA 1
ATOM 1507 C C . HIS A 1 209 ? 24.647 17.235 7.835 1.00 41.93 209 HIS A C 1
ATOM 1508 O O . HIS A 1 209 ? 23.445 17.063 8.048 1.00 40.04 209 HIS A O 1
ATOM 1515 N N . PRO A 1 210 ? 25.179 17.205 6.594 1.00 40.36 210 PRO A N 1
ATOM 1516 C CA . PRO A 1 210 ? 24.356 16.949 5.403 1.00 39.80 210 PRO A CA 1
ATOM 1517 C C . PRO A 1 210 ? 23.377 15.778 5.557 1.00 39.18 210 PRO A C 1
ATOM 1518 O O . PRO A 1 210 ? 22.195 15.917 5.234 1.00 38.25 210 PRO A O 1
ATOM 1522 N N . PHE A 1 211 ? 23.870 14.638 6.033 1.00 37.68 211 PHE A N 1
ATOM 1523 C CA . PHE A 1 211 ? 23.025 13.462 6.237 1.00 37.68 211 PHE A CA 1
ATOM 1524 C C . PHE A 1 211 ? 21.948 13.703 7.294 1.00 37.60 211 PHE A C 1
ATOM 1525 O O . PHE A 1 211 ? 20.789 13.325 7.101 1.00 37.23 211 PHE A O 1
ATOM 1533 N N . ASP A 1 212 ? 22.340 14.319 8.405 1.00 36.73 212 ASP A N 1
ATOM 1534 C CA . ASP A 1 212 ? 21.401 14.722 9.446 1.00 36.88 212 ASP A CA 1
ATOM 1535 C C . ASP A 1 212 ? 20.295 15.603 8.859 1.00 35.88 212 ASP A C 1
ATOM 1536 O O . ASP A 1 212 ? 19.123 15.450 9.202 1.00 34.60 212 ASP A O 1
ATOM 1541 N N . GLN A 1 213 ? 20.668 16.518 7.965 1.00 35.02 213 GLN A N 1
ATOM 1542 C CA . GLN A 1 213 ? 19.685 17.376 7.305 1.00 35.22 213 GLN A CA 1
ATOM 1543 C C . GLN A 1 213 ? 18.744 16.575 6.399 1.00 33.67 213 GLN A C 1
ATOM 1544 O O . GLN A 1 213 ? 17.537 16.832 6.370 1.00 32.02 213 GLN A O 1
ATOM 1550 N N . PHE A 1 214 ? 19.303 15.619 5.660 1.00 31.54 214 PHE A N 1
ATOM 1551 C CA . PHE A 1 214 ? 18.511 14.747 4.791 1.00 31.73 214 PHE A CA 1
ATOM 1552 C C . PHE A 1 214 ? 17.448 14.001 5.605 1.00 31.42 214 PHE A C 1
ATOM 1553 O O . PHE A 1 214 ? 16.290 13.896 5.184 1.00 30.92 214 PHE A O 1
ATOM 1561 N N . ILE A 1 215 ? 17.837 13.501 6.775 1.00 30.53 215 ILE A N 1
ATOM 1562 C CA . ILE A 1 215 ? 16.905 12.760 7.629 1.00 30.70 215 ILE A CA 1
ATOM 1563 C C . ILE A 1 215 ? 15.830 13.674 8.201 1.00 30.63 215 ILE A C 1
ATOM 1564 O O . ILE A 1 215 ? 14.651 13.319 8.200 1.00 29.57 215 ILE A O 1
ATOM 1569 N N . ILE A 1 216 ? 16.228 14.849 8.677 1.00 30.36 216 ILE A N 1
ATOM 1570 C CA . ILE A 1 216 ? 15.270 15.793 9.237 1.00 31.76 216 ILE A CA 1
ATOM 1571 C C . ILE A 1 216 ? 14.252 16.211 8.171 1.00 31.05 216 ILE A C 1
ATOM 1572 O O . ILE A 1 216 ? 13.065 16.264 8.451 1.00 29.77 216 ILE A O 1
ATOM 1577 N N . ALA A 1 217 ? 14.725 16.478 6.953 1.00 29.68 217 ALA A N 1
ATOM 1578 C CA . ALA A 1 217 ? 13.857 16.910 5.853 1.00 28.98 217 ALA A CA 1
ATOM 1579 C C . ALA A 1 217 ? 12.869 15.833 5.403 1.00 27.75 217 ALA A C 1
ATOM 1580 O O . ALA A 1 217 ? 11.771 16.149 4.944 1.00 28.83 217 ALA A O 1
ATOM 1582 N N . LYS A 1 218 ? 13.267 14.570 5.514 1.00 26.20 218 LYS A N 1
ATOM 1583 C CA . LYS A 1 218 ? 12.387 13.445 5.180 1.00 26.17 218 LYS A CA 1
ATOM 1584 C C . LYS A 1 218 ? 11.333 13.172 6.256 1.00 23.48 218 LYS A C 1
ATOM 1585 O O . LYS A 1 218 ? 10.327 12.505 5.981 1.00 22.15 218 LYS A O 1
ATOM 1591 N N . THR A 1 219 ? 11.571 13.659 7.476 1.00 21.35 219 THR A N 1
ATOM 1592 C CA . THR A 1 219 ? 10.788 13.253 8.640 1.00 20.15 219 THR A CA 1
ATOM 1593 C C . THR A 1 219 ? 9.883 14.362 9.159 1.00 19.56 219 THR A C 1
ATOM 1594 O O . THR A 1 219 ? 10.381 15.387 9.647 1.00 19.53 219 THR A O 1
ATOM 1598 N N . PRO A 1 220 ? 8.552 14.162 9.097 1.00 18.28 220 PRO A N 1
ATOM 1599 C CA . PRO A 1 220 ? 7.682 15.181 9.691 1.00 18.03 220 PRO A CA 1
ATOM 1600 C C . PRO A 1 220 ? 8.019 15.522 11.143 1.00 18.46 220 PRO A C 1
ATOM 1601 O O . PRO A 1 220 ? 8.008 16.701 11.516 1.00 18.16 220 PRO A O 1
ATOM 1605 N N . ALA A 1 221 ? 8.336 14.508 11.949 1.00 18.69 221 ALA A N 1
ATOM 1606 C CA . ALA A 1 221 ? 8.699 14.720 13.361 1.00 18.96 221 ALA A CA 1
ATOM 1607 C C . ALA A 1 221 ? 9.978 15.547 13.545 1.00 20.07 221 ALA A C 1
ATOM 1608 O O . ALA A 1 221 ? 10.281 15.980 14.663 1.00 20.72 221 ALA A O 1
ATOM 1610 N N . ALA A 1 222 ? 10.746 15.706 12.469 1.00 20.80 222 ALA A N 1
ATOM 1611 C CA . ALA A 1 222 ? 11.918 16.597 12.432 1.00 21.96 222 ALA A CA 1
ATOM 1612 C C . ALA A 1 222 ? 13.031 16.169 13.391 1.00 23.22 222 ALA A C 1
ATOM 1613 O O . ALA A 1 222 ? 13.744 17.004 13.970 1.00 23.43 222 ALA A O 1
ATOM 1615 N N . ARG A 1 223 ? 13.184 14.859 13.536 1.00 22.15 223 ARG A N 1
ATOM 1616 C CA . ARG A 1 223 ? 14.194 14.280 14.404 1.00 23.24 223 ARG A CA 1
ATOM 1617 C C . ARG A 1 223 ? 14.447 12.841 14.017 1.00 23.53 223 ARG A C 1
ATOM 1618 O O . ARG A 1 223 ? 13.626 12.215 13.337 1.00 21.69 223 ARG A O 1
ATOM 1626 N N . TRP A 1 224 ? 15.589 12.320 14.453 1.00 24.29 224 TRP A N 1
ATOM 1627 C CA . TRP A 1 224 ? 15.849 10.892 14.362 1.00 25.20 224 TRP A CA 1
ATOM 1628 C C . TRP A 1 224 ? 14.967 10.200 15.389 1.00 24.18 224 TRP A C 1
ATOM 1629 O O . TRP A 1 224 ? 14.542 10.813 16.378 1.00 25.23 224 TRP A O 1
ATOM 1640 N N . GLY A 1 225 ? 14.680 8.925 15.148 1.00 23.16 225 GLY A N 1
ATOM 1641 C CA . GLY A 1 225 ? 14.015 8.105 16.139 1.00 22.50 225 GLY A CA 1
ATOM 1642 C C . GLY A 1 225 ? 15.025 7.647 17.181 1.00 22.38 225 GLY A C 1
ATOM 1643 O O . GLY A 1 225 ? 16.243 7.753 16.971 1.00 21.81 225 GLY A O 1
ATOM 1644 N N . THR A 1 226 ? 14.493 7.127 18.279 1.00 22.38 226 THR A N 1
ATOM 1645 C CA . THR A 1 226 ? 15.267 6.565 19.379 1.00 23.06 226 THR A CA 1
ATOM 1646 C C . THR A 1 226 ? 14.848 5.115 19.576 1.00 22.76 226 THR A C 1
ATOM 1647 O O . THR A 1 226 ? 13.823 4.682 19.031 1.00 22.32 226 THR A O 1
ATOM 1651 N N . THR A 1 227 ? 15.603 4.357 20.369 1.00 22.97 227 THR A N 1
ATOM 1652 C CA . THR A 1 227 ? 15.156 3.009 20.725 1.00 22.07 227 THR A CA 1
ATOM 1653 C C . THR A 1 227 ? 13.943 3.042 21.655 1.00 21.11 227 THR A C 1
ATOM 1654 O O . THR A 1 227 ? 13.092 2.162 21.577 1.00 21.78 227 THR A O 1
ATOM 1658 N N . GLU A 1 228 ? 13.832 4.067 22.508 1.00 20.73 228 GLU A N 1
ATOM 1659 C CA A GLU A 1 228 ? 12.663 4.232 23.374 0.50 20.61 228 GLU A CA 1
ATOM 1660 C CA B GLU A 1 228 ? 12.663 4.193 23.370 0.50 20.63 228 GLU A CA 1
ATOM 1661 C C . GLU A 1 228 ? 11.386 4.401 22.540 1.00 20.00 228 GLU A C 1
ATOM 1662 O O . GLU A 1 228 ? 10.308 3.972 22.947 1.00 19.18 228 GLU A O 1
ATOM 1673 N N . ASP A 1 229 ? 11.519 5.025 21.371 1.00 19.42 229 ASP A N 1
ATOM 1674 C CA . ASP A 1 229 ? 10.393 5.174 20.434 1.00 19.22 229 ASP A CA 1
ATOM 1675 C C . ASP A 1 229 ? 9.818 3.816 20.016 1.00 18.45 229 ASP A C 1
ATOM 1676 O O . ASP A 1 229 ? 8.649 3.727 19.646 1.00 18.09 229 ASP A O 1
ATOM 1681 N N . LEU A 1 230 ? 10.650 2.773 20.044 1.00 18.31 230 LEU A N 1
ATOM 1682 C CA . LEU A 1 230 ? 10.224 1.426 19.648 1.00 18.26 230 LEU A CA 1
ATOM 1683 C C . LEU A 1 230 ? 9.644 0.609 20.807 1.00 18.03 230 LEU A C 1
ATOM 1684 O O . LEU A 1 230 ? 8.982 -0.391 20.572 1.00 17.76 230 LEU A O 1
ATOM 1689 N N . ALA A 1 231 ? 9.857 1.049 22.047 1.00 17.67 231 ALA A N 1
ATOM 1690 C CA . ALA A 1 231 ? 9.416 0.283 23.218 1.00 17.67 231 ALA A CA 1
ATOM 1691 C C . ALA A 1 231 ? 7.905 0.113 23.289 1.00 16.84 231 ALA A C 1
ATOM 1692 O O . ALA A 1 231 ? 7.407 -0.994 23.481 1.00 17.63 231 ALA A O 1
ATOM 1694 N N . GLY A 1 232 ? 7.166 1.209 23.127 1.00 16.68 232 GLY A N 1
ATOM 1695 C CA . GLY A 1 232 ? 5.714 1.169 23.178 1.00 16.54 232 GLY A CA 1
ATOM 1696 C C . GLY A 1 232 ? 5.128 0.316 22.068 1.00 16.43 232 GLY A C 1
ATOM 1697 O O . GLY A 1 232 ? 4.348 -0.604 22.329 1.00 16.91 232 GLY A O 1
ATOM 1698 N N . PRO A 1 233 ? 5.512 0.604 20.818 1.00 15.93 233 PRO A N 1
ATOM 1699 C CA . PRO A 1 233 ? 5.060 -0.225 19.704 1.00 15.80 233 PRO A CA 1
ATOM 1700 C C . PRO A 1 233 ? 5.386 -1.708 19.897 1.00 15.86 233 PRO A C 1
ATOM 1701 O O . PRO A 1 233 ? 4.535 -2.556 19.648 1.00 15.75 233 PRO A O 1
ATOM 1705 N N . ALA A 1 234 ? 6.587 -2.028 20.370 1.00 15.99 234 ALA A N 1
ATOM 1706 C CA . ALA A 1 234 ? 6.953 -3.434 20.570 1.00 16.17 234 ALA A CA 1
ATOM 1707 C C . ALA A 1 234 ? 6.152 -4.116 21.683 1.00 16.41 234 ALA A C 1
ATOM 1708 O O . ALA A 1 234 ? 5.680 -5.245 21.510 1.00 16.72 234 ALA A O 1
ATOM 1710 N N . VAL A 1 235 ? 5.988 -3.444 22.822 1.00 16.55 235 VAL A N 1
ATOM 1711 C CA . VAL A 1 235 ? 5.198 -3.995 23.922 1.00 16.30 235 VAL A CA 1
ATOM 1712 C C . VAL A 1 235 ? 3.730 -4.129 23.493 1.00 15.66 235 VAL A C 1
ATOM 1713 O O . VAL A 1 235 ? 3.086 -5.144 23.757 1.00 16.26 235 VAL A O 1
ATOM 1717 N N . PHE A 1 236 ? 3.217 -3.111 22.803 1.00 15.18 236 PHE A N 1
ATOM 1718 C CA . PHE A 1 236 ? 1.864 -3.141 22.276 1.00 15.26 236 PHE A CA 1
ATOM 1719 C C . PHE A 1 236 ? 1.599 -4.422 21.476 1.00 15.25 236 PHE A C 1
ATOM 1720 O O . PHE A 1 236 ? 0.628 -5.130 21.734 1.00 15.65 236 PHE A O 1
ATOM 1728 N N . LEU A 1 237 ? 2.478 -4.725 20.528 1.00 15.73 237 LEU A N 1
ATOM 1729 C CA . LEU A 1 237 ? 2.274 -5.859 19.632 1.00 15.79 237 LEU A CA 1
ATOM 1730 C C . LEU A 1 237 ? 2.491 -7.199 20.336 1.00 15.84 237 LEU A C 1
ATOM 1731 O O . LEU A 1 237 ? 1.941 -8.207 19.912 1.00 15.72 237 LEU A O 1
ATOM 1736 N N . ALA A 1 238 ? 3.286 -7.194 21.402 1.00 15.84 238 ALA A N 1
ATOM 1737 C CA . ALA A 1 238 ? 3.514 -8.392 22.217 1.00 16.19 238 ALA A CA 1
ATOM 1738 C C . ALA A 1 238 ? 2.385 -8.657 23.216 1.00 16.72 238 ALA A C 1
ATOM 1739 O O . ALA A 1 238 ? 2.239 -9.772 23.734 1.00 17.14 238 ALA A O 1
ATOM 1741 N N . SER A 1 239 ? 1.588 -7.630 23.495 1.00 17.90 239 SER A N 1
ATOM 1742 C CA . SER A 1 239 ? 0.577 -7.685 24.549 1.00 17.93 239 SER A CA 1
ATOM 1743 C C . SER A 1 239 ? -0.812 -8.111 24.078 1.00 18.95 239 SER A C 1
ATOM 1744 O O . SER A 1 239 ? -1.130 -8.123 22.878 1.00 17.77 239 SER A O 1
ATOM 1747 N N . ASP A 1 240 ? -1.655 -8.426 25.057 1.00 19.39 240 ASP A N 1
ATOM 1748 C CA . ASP A 1 240 ? -3.034 -8.797 24.807 1.00 20.87 240 ASP A CA 1
ATOM 1749 C C . ASP A 1 240 ? -3.868 -7.615 24.305 1.00 20.24 240 ASP A C 1
ATOM 1750 O O . ASP A 1 240 ? -4.979 -7.818 23.827 1.00 21.16 240 ASP A O 1
ATOM 1755 N N . ALA A 1 241 ? -3.312 -6.404 24.403 1.00 19.37 241 ALA A N 1
ATOM 1756 C CA . ALA A 1 241 ? -3.958 -5.181 23.897 1.00 19.40 241 ALA A CA 1
ATOM 1757 C C . ALA A 1 241 ? -4.050 -5.136 22.377 1.00 19.34 241 ALA A C 1
ATOM 1758 O O . ALA A 1 241 ? -4.783 -4.307 21.829 1.00 19.95 241 ALA A O 1
ATOM 1760 N N . SER A 1 242 ? -3.301 -5.997 21.688 1.00 17.85 242 SER A N 1
ATOM 1761 C CA . SER A 1 242 ? -3.304 -6.005 20.229 1.00 17.05 242 SER A CA 1
ATOM 1762 C C . SER A 1 242 ? -3.801 -7.330 19.663 1.00 16.64 242 SER A C 1
ATOM 1763 O O . SER A 1 242 ? -3.410 -7.722 18.570 1.00 15.84 242 SER A O 1
ATOM 1766 N N . ASN A 1 243 ? -4.670 -8.023 20.386 1.00 16.80 243 ASN A N 1
ATOM 1767 C CA . ASN A 1 243 ? -5.057 -9.368 19.958 1.00 17.23 243 ASN A CA 1
ATOM 1768 C C . ASN A 1 243 ? -5.839 -9.445 18.641 1.00 16.77 243 ASN A C 1
ATOM 1769 O O . ASN A 1 243 ? -5.914 -10.519 18.037 1.00 17.37 243 ASN A O 1
ATOM 1774 N N . PHE A 1 244 ? -6.409 -8.331 18.173 1.00 16.45 244 PHE A N 1
ATOM 1775 C CA . PHE A 1 244 ? -7.103 -8.323 16.874 1.00 16.02 244 PHE A CA 1
ATOM 1776 C C . PHE A 1 244 ? -6.318 -7.537 15.816 1.00 16.00 244 PHE A C 1
ATOM 1777 O O . PHE A 1 244 ? -6.848 -7.235 14.744 1.00 16.62 244 PHE A O 1
ATOM 1785 N N . VAL A 1 245 ? -5.068 -7.204 16.126 1.00 15.13 245 VAL A N 1
ATOM 1786 C CA . VAL A 1 245 ? -4.131 -6.673 15.135 1.00 14.92 245 VAL A CA 1
ATOM 1787 C C . VAL A 1 245 ? -3.353 -7.884 14.620 1.00 15.11 245 VAL A C 1
ATOM 1788 O O . VAL A 1 245 ? -2.706 -8.599 15.391 1.00 15.14 245 VAL A O 1
ATOM 1792 N N . ASN A 1 246 ? -3.436 -8.130 13.322 1.00 15.19 246 ASN A N 1
ATOM 1793 C CA . ASN A 1 246 ? -2.829 -9.316 12.738 1.00 15.50 246 ASN A CA 1
ATOM 1794 C C . ASN A 1 246 ? -2.482 -9.051 11.285 1.00 14.74 246 ASN A C 1
ATOM 1795 O O . ASN A 1 246 ? -3.290 -8.496 10.536 1.00 15.35 246 ASN A O 1
ATOM 1800 N N . GLY A 1 247 ? -1.271 -9.436 10.899 1.00 14.79 247 GLY A N 1
ATOM 1801 C CA . GLY A 1 247 ? -0.808 -9.286 9.518 1.00 14.52 247 GLY A CA 1
ATOM 1802 C C . GLY A 1 247 ? -0.494 -7.847 9.179 1.00 14.22 247 GLY A C 1
ATOM 1803 O O . GLY A 1 247 ? -0.551 -7.448 8.010 1.00 14.25 247 GLY A O 1
ATOM 1804 N N . HIS A 1 248 ? -0.163 -7.074 10.208 1.00 14.20 248 HIS A N 1
ATOM 1805 C CA . HIS A 1 248 ? -0.026 -5.634 10.078 1.00 13.89 248 HIS A CA 1
ATOM 1806 C C . HIS A 1 248 ? 1.411 -5.193 10.305 1.00 13.92 248 HIS A C 1
ATOM 1807 O O . HIS A 1 248 ? 2.044 -5.615 11.267 1.00 13.92 248 HIS A O 1
ATOM 1814 N N . ILE A 1 249 ? 1.928 -4.338 9.427 1.00 13.72 249 ILE A N 1
ATOM 1815 C CA . ILE A 1 249 ? 3.244 -3.748 9.662 1.00 13.77 249 ILE A CA 1
ATOM 1816 C C . ILE A 1 249 ? 3.048 -2.373 10.298 1.00 14.26 249 ILE A C 1
ATOM 1817 O O . ILE A 1 249 ? 2.517 -1.451 9.670 1.00 13.90 249 ILE A O 1
ATOM 1822 N N . LEU A 1 250 ? 3.472 -2.259 11.553 1.00 14.24 250 LEU A N 1
ATOM 1823 C CA . LEU A 1 250 ? 3.383 -1.013 12.312 1.00 14.69 250 LEU A CA 1
ATOM 1824 C C . LEU A 1 250 ? 4.676 -0.242 12.099 1.00 14.29 250 LEU A C 1
ATOM 1825 O O . LEU A 1 250 ? 5.725 -0.618 12.636 1.00 14.83 250 LEU A O 1
ATOM 1830 N N . TYR A 1 251 ? 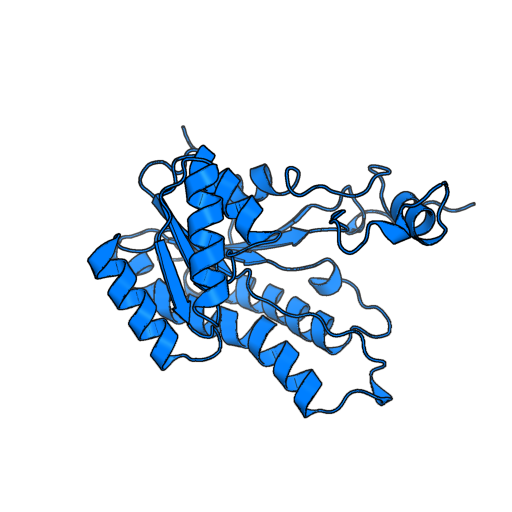4.606 0.820 11.303 1.00 14.62 251 TYR A N 1
ATOM 1831 C CA . TYR A 1 251 ? 5.770 1.663 11.019 1.00 14.53 251 TYR A CA 1
ATOM 1832 C C . TYR A 1 251 ? 5.914 2.705 12.119 1.00 14.44 251 TYR A C 1
ATOM 1833 O O . TYR A 1 251 ? 4.928 3.324 12.546 1.00 14.68 251 TYR A O 1
ATOM 1842 N N . VAL A 1 252 ? 7.151 2.856 12.589 1.00 14.52 252 VAL A N 1
ATOM 1843 C CA . VAL A 1 252 ? 7.483 3.764 13.680 1.00 14.90 252 VAL A CA 1
ATOM 1844 C C . VAL A 1 252 ? 8.593 4.654 13.141 1.00 15.12 252 VAL A C 1
ATOM 1845 O O . VAL A 1 252 ? 9.786 4.403 13.368 1.00 15.56 252 VAL A O 1
ATOM 1849 N N . ASP A 1 253 ? 8.193 5.684 12.404 1.00 15.08 253 ASP A N 1
ATOM 1850 C CA . ASP A 1 253 ? 9.135 6.441 11.584 1.00 15.85 253 ASP A CA 1
ATOM 1851 C C . ASP A 1 253 ? 8.984 7.961 11.609 1.00 16.03 253 ASP A C 1
ATOM 1852 O O . ASP A 1 253 ? 9.587 8.644 10.786 1.00 16.93 253 ASP A O 1
ATOM 1857 N N . GLY A 1 254 ? 8.200 8.494 12.543 1.00 16.06 254 GLY A N 1
ATOM 1858 C CA . GLY A 1 254 ? 7.994 9.940 12.630 1.00 16.24 254 GLY A CA 1
ATOM 1859 C C . GLY A 1 254 ? 7.240 10.533 11.453 1.00 16.54 254 GLY A C 1
ATOM 1860 O O . GLY A 1 254 ? 7.139 11.753 11.332 1.00 17.47 254 GLY A O 1
ATOM 1861 N N . GLY A 1 255 ? 6.691 9.665 10.601 1.00 15.99 255 GLY A N 1
ATOM 1862 C CA . GLY A 1 255 ? 5.923 10.072 9.431 1.00 15.63 255 GLY A CA 1
ATOM 1863 C C . GLY A 1 255 ? 6.601 9.959 8.080 1.00 15.89 255 GLY A C 1
ATOM 1864 O O . GLY A 1 255 ? 6.032 10.385 7.082 1.00 16.30 255 GLY A O 1
ATOM 1865 N N . ILE A 1 256 ? 7.809 9.407 8.017 1.00 16.11 256 ILE A N 1
ATOM 1866 C CA . ILE A 1 256 ? 8.542 9.362 6.754 1.00 16.17 256 ILE A CA 1
ATOM 1867 C C . ILE A 1 256 ? 7.702 8.765 5.625 1.00 16.06 256 ILE A C 1
ATOM 1868 O O . ILE A 1 256 ? 7.584 9.351 4.555 1.00 16.31 256 ILE A O 1
ATOM 1873 N N . LEU A 1 257 ? 7.128 7.594 5.869 1.00 15.67 257 LEU A N 1
ATOM 1874 C CA . LEU A 1 257 ? 6.385 6.897 4.825 1.00 15.64 257 LEU A CA 1
ATOM 1875 C C . LEU A 1 257 ? 5.101 7.614 4.418 1.00 15.43 257 LEU A C 1
ATOM 1876 O O . LEU A 1 257 ? 4.527 7.265 3.387 1.00 15.49 257 LEU A O 1
ATOM 1881 N N . ALA A 1 258 ? 4.661 8.600 5.212 1.00 15.31 258 ALA A N 1
ATOM 1882 C CA . ALA A 1 258 ? 3.459 9.383 4.931 1.00 15.46 258 ALA A CA 1
ATOM 1883 C C . ALA A 1 258 ? 3.724 10.697 4.182 1.00 15.33 258 ALA A C 1
ATOM 1884 O O . ALA A 1 258 ? 2.775 11.361 3.774 1.00 16.14 258 ALA A O 1
ATOM 1886 N N . TYR A 1 259 ? 4.990 11.060 3.989 1.00 15.69 259 TYR A N 1
ATOM 1887 C CA . TYR A 1 259 ? 5.374 12.430 3.617 1.00 16.71 259 TYR A CA 1
ATOM 1888 C C . TYR A 1 259 ? 6.156 12.495 2.324 1.00 18.43 259 TYR A C 1
ATOM 1889 O O . TYR A 1 259 ? 7.090 11.734 2.131 1.00 18.95 259 TYR A O 1
ATOM 1898 N N . ILE A 1 260 ? 5.805 13.432 1.452 1.00 19.41 260 ILE A N 1
ATOM 1899 C CA . ILE A 1 260 ? 6.571 13.581 0.223 1.00 21.60 260 ILE A CA 1
ATOM 1900 C C . ILE A 1 260 ? 7.931 14.248 0.472 1.00 22.51 260 ILE A C 1
ATOM 1901 O O . ILE A 1 260 ? 8.854 14.060 -0.312 1.00 24.44 260 ILE A O 1
ATOM 1906 N N . GLY A 1 261 ? 8.063 14.990 1.570 1.00 22.54 261 GLY A N 1
ATOM 1907 C CA . GLY A 1 261 ? 9.353 15.557 1.971 1.00 24.43 261 GLY A CA 1
ATOM 1908 C C . GLY A 1 261 ? 9.316 17.071 2.036 1.00 26.20 261 GLY A C 1
ATOM 1909 O O . GLY A 1 261 ? 8.439 17.703 1.441 1.00 24.54 261 GLY A O 1
ATOM 1910 N N . LYS A 1 262 ? 10.264 17.642 2.779 1.00 29.97 262 LYS A N 1
ATOM 1911 C CA . LYS A 1 262 ? 10.385 19.095 2.932 1.00 33.87 262 LYS A CA 1
ATOM 1912 C C . LYS A 1 262 ? 11.094 19.659 1.708 1.00 35.92 262 LYS A C 1
ATOM 1913 O O . LYS A 1 262 ? 12.265 19.364 1.472 1.00 36.64 262 LYS A O 1
ATOM 1919 N N . GLN A 1 263 ? 10.376 20.452 0.921 1.00 37.92 263 GLN A N 1
ATOM 1920 C CA . GLN A 1 263 ? 10.932 21.024 -0.305 1.00 40.61 263 GLN A CA 1
ATOM 1921 C C . GLN A 1 263 ? 11.366 22.471 -0.066 1.00 40.99 263 GLN A C 1
ATOM 1922 O O . GLN A 1 263 ? 10.901 23.103 0.881 1.00 41.12 263 GLN A O 1
ATOM 1928 N N . PRO A 1 264 ? 12.270 22.995 -0.915 1.00 42.50 264 PRO A N 1
ATOM 1929 C CA . PRO A 1 264 ? 12.758 24.365 -0.721 1.00 42.77 264 PRO A CA 1
ATOM 1930 C C . PRO A 1 264 ? 11.778 25.431 -1.219 1.00 43.83 264 PRO A C 1
ATOM 1931 O O . PRO A 1 264 ? 10.746 25.101 -1.817 1.00 45.41 264 PRO A O 1
#

Radius of gyration: 18.01 Å; Cα contacts (8 Å, |Δi|>4): 520; chains: 1; bounding box: 38×53×47 Å

InterPro domains:
  IPR002347 Short-chain dehydrogenase/reductase SDR [PF13561] (16-256)
  IPR002347 Short-chain dehydrogenase/reductase SDR [PR00080] (85-96)
  IPR002347 Short-chain dehydrogenase/reductase SDR [PR00080] (138-146)
  IPR002347 Short-chain dehydrogenase/reductase SDR [PR00080] (158-177)
  IPR002347 Short-chain dehydrogenase/reductase SDR [PR00081] (11-28)
  IPR002347 Short-chain dehydrogenase/reductase SDR [PR00081] (85-96)
  IPR002347 Short-chain dehydrogenase/reductase SDR [PR00081] (132-148)
  IPR002347 Short-chain dehydrogenase/reductase SDR [PR00081] (158-177)
  IPR002347 Short-chain dehydrogenase/reductase SDR [PR00081] (179-196)
  IPR002347 Short-chain dehydrogenase/reductase SDR [PR00081] (220-240)
  IPR020904 Short-chain dehydrogenase/reductase, conserved site [PS00061] (145-173)
  IPR036291 NAD(P)-binding domain superfamily [SSF51735] (8-258)

Nearest PDB structures (foldseek):
  4z9x-assembly1_A  TM=1.004E+00  e=3.353E-55  Streptococcus pyogenes serotype M1
  4ibo-assembly1_C  TM=9.519E-01  e=8.109E-31  Agrobacte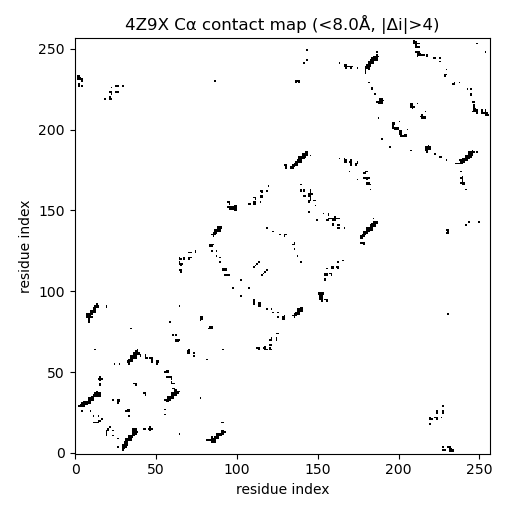rium fabrum str. C58
  4j2h-assembly1_A  TM=9.371E-01  e=1.747E-27  Sinorhizobium meliloti 1021
  4ag3-assembly1_A  TM=9.309E-01  e=2.070E-25  Pseudomonas aeruginosa PAO1
  4itu-assembly1_B  TM=9.259E-01  e=9.377E-25  Xanthobacter autotrophicus Py2

Secondary structure (DSSP, 8-state):
-TT--TT-EEEEETTTSHHHHHHHHHHHHTTPEEEEEESSHHHHHHHHHHHHHTT---EEEE--TT-HHHHHHHHHHHHHHT---SEEEE---------GGG--HHHHHHHHIIIIIHHHHHHHHHHHHHHHHT-EEEEEE--GGGT---TT-HHHHHHHHHHHHHHHHHHHHHGGGTEEEEEEEE--B--GGGGGGG----HHHHHHHHH-TT-S-B-SHHHHHHHHHHHSGGGTT--S-EEEESTTGGG------